Protein 2RKY (pdb70)

CATH classification: 2.10.70.10 (+1 more: 2.10.70.10)

Secondary structure (DSSP, 8-state):
--EEEETTTTEEEETT-EEEEEETTTEEEEEEEEETTTTEEEEE-TTEEEETTTTEEEETT-EEEEE-SSS-EEEEEEEETTTTEEEEE-/--EEPPEEEEEE-EEEE----/--EEEETTTTEEEETT-EEEEEETTTEEEEEEEEETTTTEEEEE-TTEEEETTTTEEEETT-EEEEE-SSS-EEEEEEEETTTTEEEEEEE-/-BPPEEEEEE-EEEE----

Foldseek 3Di:
DAWADDPVVRDIDDAQDWDWDDDPPAEIWIKGAHRPPHSDIDIGLLQWACDPVVNHIGGAQDWDWDADPPGDIWIKGQHRPSHSDIDIDD/DAWAADVPVRDIDDAQDWDKDDDPPAEIWIKGQHRPPPSDIDIGLLQWACDPQVNHIDGQQDWDWDADPPGWIWIKGRHRNSHSDIDIDTGD/DDDDDDDDDDDDDDDDDDDDD/DDDDDDDDDDDDDDDDDDD

Structure (mmCIF, N/CA/C/O backbone):
data_2RKY
#
_entry.id   2RKY
#
_cell.length_a   88.596
_cell.length_b   36.244
_cell.length_c   73.551
_cell.angle_alpha   90.000
_cell.angle_beta   90.000
_cell.angle_gamma   90.000
#
_symmetry.space_group_name_H-M   'P 21 21 2'
#
loop_
_entity.id
_entity.type
_entity.pdbx_description
1 polymer Fibronectin
2 polymer 'Fibronectin-binding protein'
3 non-polymer 'THIOCYANATE ION'
4 non-polymer 'POTASSIUM ION'
5 water water
#
loop_
_atom_site.group_PDB
_atom_site.id
_atom_site.type_symbol
_atom_site.label_atom_id
_atom_site.label_alt_id
_atom_site.label_comp_id
_atom_site.label_asym_id
_atom_site.label_entity_id
_atom_site.label_seq_id
_atom_site.pdbx_PDB_ins_code
_atom_site.Cartn_x
_atom_site.Cartn_y
_atom_site.Cartn_z
_atom_site.occupancy
_atom_site.B_iso_or_equiv
_atom_site.auth_seq_id
_atom_site.auth_comp_id
_atom_site.auth_asym_id
_atom_site.auth_atom_id
_atom_site.pdbx_PDB_model_num
ATOM 1 N N . ALA A 1 1 ? 24.305 22.008 58.309 1.00 28.86 152 ALA A N 1
ATOM 2 C CA . ALA A 1 1 ? 23.843 22.497 59.645 1.00 29.22 152 ALA A CA 1
ATOM 3 C C . ALA A 1 1 ? 22.360 22.855 59.595 1.00 24.96 152 ALA A C 1
ATOM 4 O O . ALA A 1 1 ? 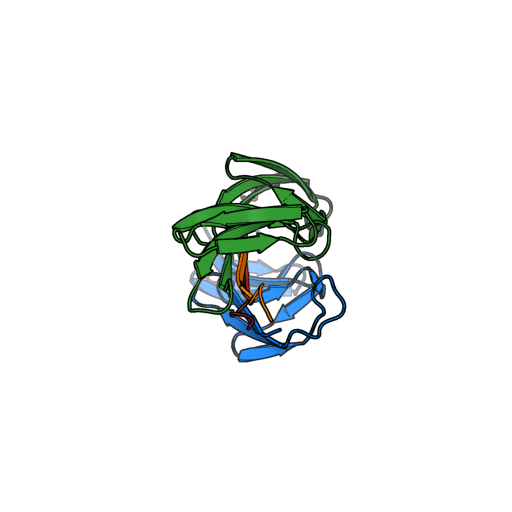21.524 22.105 60.120 1.00 25.58 152 ALA A O 1
ATOM 6 N N . GLU A 1 2 ? 22.016 23.963 58.940 1.00 21.84 153 GLU A N 1
ATOM 7 C CA . GLU A 1 2 ? 20.595 24.240 58.686 1.00 20.88 153 GLU A CA 1
ATOM 8 C C . GLU A 1 2 ? 20.033 23.162 57.754 1.00 22.11 153 GLU A C 1
ATOM 9 O O . GLU A 1 2 ? 20.781 22.516 57.027 1.00 19.25 153 GLU A O 1
ATOM 15 N N . LYS A 1 3 ? 18.716 22.984 57.790 1.00 21.89 154 LYS A N 1
ATOM 16 C CA . LYS A 1 3 ? 18.026 21.973 56.994 1.00 21.48 154 LYS A CA 1
ATOM 17 C C . LYS A 1 3 ? 16.975 22.610 56.090 1.00 19.49 154 LYS A C 1
ATOM 18 O O . LYS A 1 3 ? 16.482 23.717 56.353 1.00 19.76 154 LYS A O 1
ATOM 24 N N . CYS A 1 4 ? 16.659 21.877 55.032 1.00 18.49 155 CYS A N 1
ATOM 25 C CA . CYS A 1 4 ? 15.523 22.096 54.183 1.00 14.05 155 CYS A CA 1
ATOM 26 C C . CYS A 1 4 ? 14.630 20.892 54.359 1.00 15.53 155 CYS A C 1
ATOM 27 O O . CYS A 1 4 ? 15.112 19.784 54.635 1.00 15.61 155 CYS A O 1
ATOM 30 N N . PHE A 1 5 ? 13.340 21.097 54.148 1.00 14.63 156 PHE A N 1
ATOM 31 C CA . PHE A 1 5 ? 12.321 20.074 54.395 1.00 18.07 156 PHE A CA 1
ATOM 32 C C . PHE A 1 5 ? 11.504 19.778 53.161 1.00 21.21 156 PHE A C 1
ATOM 33 O O . PHE A 1 5 ? 11.164 20.659 52.373 1.00 19.44 156 PHE A O 1
ATOM 41 N N . ASP A 1 6 ? 11.184 18.502 53.000 1.00 22.54 157 ASP A N 1
ATOM 42 C CA . ASP A 1 6 ? 10.168 18.147 52.043 1.00 26.26 157 ASP A CA 1
ATOM 43 C C . ASP A 1 6 ? 9.000 17.577 52.836 1.00 29.35 157 ASP A C 1
ATOM 44 O O . ASP A 1 6 ? 9.024 16.423 53.257 1.00 29.16 157 ASP A O 1
ATOM 49 N N . HIS A 1 7 ? 8.006 18.420 53.081 1.00 31.66 158 HIS A N 1
ATOM 50 C CA . HIS A 1 7 ? 6.883 18.040 53.934 1.00 37.13 158 HIS A CA 1
ATOM 51 C C . HIS A 1 7 ? 6.004 16.959 53.269 1.00 38.99 158 HIS A C 1
ATOM 52 O O . HIS A 1 7 ? 5.367 16.170 53.967 1.00 44.88 158 HIS A O 1
ATOM 59 N N . ALA A 1 8 ? 6.016 16.893 51.937 1.00 39.43 159 ALA A N 1
ATOM 60 C CA . ALA A 1 8 ? 5.248 15.885 51.177 1.00 40.18 159 ALA A CA 1
ATOM 61 C C . ALA A 1 8 ? 5.882 14.493 51.217 1.00 40.06 159 ALA A C 1
ATOM 62 O O . ALA A 1 8 ? 5.200 13.479 51.034 1.00 43.32 159 ALA A O 1
ATOM 64 N N . ALA A 1 9 ? 7.190 14.446 51.440 1.00 35.93 160 ALA A N 1
ATOM 65 C CA . ALA A 1 9 ? 7.920 13.191 51.468 1.00 31.19 160 ALA A CA 1
ATOM 66 C C . ALA A 1 9 ? 8.309 12.810 52.894 1.00 30.57 160 ALA A C 1
ATOM 67 O O . ALA A 1 9 ? 8.760 11.692 53.127 1.00 34.49 160 ALA A O 1
ATOM 69 N N . GLY A 1 10 ? 8.116 13.727 53.839 1.00 26.41 161 GLY A N 1
ATOM 70 C CA . GLY A 1 10 ? 8.541 13.526 55.220 1.00 26.91 161 GLY A CA 1
ATOM 71 C C . GLY A 1 10 ? 10.049 13.395 55.319 1.00 29.20 161 GLY A C 1
ATOM 72 O O . GLY A 1 10 ? 10.563 12.631 56.132 1.00 30.65 161 GLY A O 1
ATOM 73 N N . THR A 1 11 ? 10.775 14.122 54.475 1.00 25.82 162 THR A N 1
ATOM 74 C CA . THR A 1 11 ? 12.250 14.050 54.513 1.00 23.62 162 THR A CA 1
ATOM 75 C C . THR A 1 11 ? 12.890 15.394 54.855 1.00 23.22 162 THR A C 1
ATOM 76 O O . THR A 1 11 ? 12.224 16.425 54.865 1.00 22.09 162 THR A O 1
ATOM 80 N N . SER A 1 12 ? 14.182 15.375 55.190 1.00 18.44 163 SER A N 1
ATOM 81 C CA . SER A 1 12 ? 14.893 16.629 55.393 1.00 18.69 163 SER A CA 1
ATOM 82 C C . SER A 1 12 ? 16.291 16.485 54.835 1.00 16.32 163 SER A C 1
ATOM 83 O O . SER A 1 12 ? 16.757 15.340 54.624 1.00 17.23 163 SER A O 1
ATOM 86 N N . TYR A 1 13 ? 16.939 17.631 54.557 1.00 16.31 164 TYR A N 1
ATOM 87 C CA . TYR A 1 13 ? 18.257 17.674 53.909 1.00 16.83 164 TYR A CA 1
ATOM 88 C C . TYR A 1 13 ? 19.069 18.763 54.537 1.00 13.27 164 TYR A C 1
ATOM 89 O O . TYR A 1 13 ? 18.505 19.793 54.947 1.00 19.70 164 TYR A O 1
ATOM 98 N N . VAL A 1 14 ? 20.383 18.610 54.586 1.00 14.07 165 VAL A N 1
ATOM 99 C CA . VAL A 1 14 ? 21.200 19.697 55.094 1.00 15.71 165 VAL A CA 1
ATOM 100 C C . VAL A 1 14 ? 21.646 20.585 53.951 1.00 12.27 165 VAL A C 1
ATOM 101 O O . VAL A 1 14 ? 21.634 20.191 52.779 1.00 14.56 165 VAL A O 1
ATOM 105 N N . VAL A 1 15 ? 22.072 21.785 54.316 1.00 15.63 166 VAL A N 1
ATOM 106 C CA . VAL A 1 15 ? 22.618 22.738 53.339 1.00 15.80 166 VAL A CA 1
ATOM 107 C C . VAL A 1 15 ? 23.668 22.073 52.436 1.00 15.22 166 VAL A C 1
ATOM 108 O O . VAL A 1 15 ? 24.575 21.389 52.934 1.00 17.09 166 VAL A O 1
ATOM 112 N N . GLY A 1 16 ? 23.531 22.266 51.130 1.00 13.01 167 GLY A N 1
ATOM 113 C CA . GLY A 1 16 ? 24.457 21.721 50.095 1.00 14.44 167 GLY A CA 1
ATOM 114 C C . GLY A 1 16 ? 24.098 20.352 49.564 1.00 14.51 167 GLY A C 1
ATOM 115 O O . GLY A 1 16 ? 24.605 19.938 48.530 1.00 15.80 167 GLY A O 1
ATOM 116 N N . GLU A 1 17 ? 23.219 19.639 50.271 1.00 13.73 168 GLU A N 1
ATOM 117 C CA . GLU A 1 17 ? 22.731 18.330 49.825 1.00 12.70 168 GLU A CA 1
ATOM 118 C C . GLU A 1 17 ? 21.790 18.468 48.621 1.00 13.46 168 GLU A C 1
ATOM 119 O O . GLU A 1 17 ? 21.045 19.452 48.537 1.00 14.23 168 GLU A O 1
ATOM 125 N N . THR A 1 18 ? 21.844 17.505 47.692 1.00 12.18 169 THR A N 1
ATOM 126 C CA . THR A 1 18 ? 20.999 17.539 46.491 1.00 12.93 169 THR A CA 1
ATOM 127 C C . THR A 1 18 ? 20.148 16.272 46.487 1.00 17.09 169 THR A C 1
ATOM 128 O O . THR A 1 18 ? 20.601 15.227 46.943 1.00 17.38 169 THR A O 1
ATOM 132 N N . TRP A 1 19 ? 18.916 16.366 45.994 1.00 11.80 170 TRP A N 1
ATOM 133 C CA . TRP A 1 19 ? 18.034 15.185 45.926 1.00 11.06 170 TRP A CA 1
ATOM 134 C C . TRP A 1 19 ? 17.088 15.339 44.760 1.00 13.68 170 TRP A C 1
ATOM 135 O O . TRP A 1 19 ? 16.929 16.418 44.254 1.00 15.33 170 TRP A O 1
ATOM 146 N N . GLU A 1 20 ? 16.447 14.254 44.324 1.00 13.31 171 GLU A N 1
ATOM 147 C CA . GLU A 1 20 ? 15.470 14.394 43.244 1.00 14.25 171 GLU A CA 1
ATOM 148 C C . GLU A 1 20 ? 14.077 14.453 43.815 1.00 14.17 171 GLU A C 1
ATOM 149 O O . GLU A 1 20 ? 13.789 13.843 44.873 1.00 12.21 171 GLU A O 1
ATOM 155 N N . LYS A 1 21 ? 13.191 15.197 43.159 1.00 13.09 172 LYS A N 1
ATOM 156 C CA . LYS A 1 21 ? 11.795 15.192 43.589 1.00 16.36 172 LYS A CA 1
ATOM 157 C C . LYS A 1 21 ? 10.852 15.451 42.416 1.00 17.04 172 LYS A C 1
ATOM 158 O O . LYS A 1 21 ? 11.265 16.029 41.394 1.00 15.31 172 LYS A O 1
ATOM 164 N N . PRO A 1 22 ? 9.592 15.001 42.545 1.00 14.48 173 PRO A N 1
ATOM 165 C CA . PRO A 1 22 ? 8.615 15.314 41.507 1.00 13.53 173 PRO A CA 1
ATOM 166 C C . PRO A 1 22 ? 8.204 16.770 41.543 1.00 14.86 173 PRO A C 1
ATOM 167 O O . PRO A 1 22 ? 8.237 17.411 42.597 1.00 13.92 173 PRO A O 1
ATOM 171 N N . TYR A 1 23 ? 7.754 17.237 40.378 1.00 14.28 174 TYR A N 1
ATOM 172 C CA . TYR A 1 23 ? 7.363 18.607 40.165 1.00 12.01 174 TYR A CA 1
ATOM 173 C C . TYR A 1 23 ? 6.179 18.617 39.217 1.00 12.78 174 TYR A C 1
ATOM 174 O O . TYR A 1 23 ? 6.239 18.020 38.164 1.00 12.86 174 TYR A O 1
ATOM 183 N N . GLN A 1 24 ? 5.096 19.271 39.638 1.00 14.12 175 GLN A N 1
ATOM 184 C CA . GLN A 1 24 ? 3.861 19.413 38.831 1.00 15.21 175 GLN A CA 1
ATOM 185 C C . GLN A 1 24 ? 3.345 18.042 38.400 1.00 16.05 175 GLN A C 1
ATOM 186 O O . GLN A 1 24 ? 2.798 17.866 37.295 1.00 15.65 175 GLN A O 1
ATOM 192 N N . GLY A 1 25 ? 3.487 17.092 39.322 1.00 15.73 176 GLY A N 1
ATOM 193 C CA . GLY A 1 25 ? 2.857 15.805 39.108 1.00 15.97 176 GLY A CA 1
ATOM 194 C C . GLY A 1 25 ? 3.810 14.847 38.459 1.00 16.96 176 GLY A C 1
ATOM 195 O O . GLY A 1 25 ? 4.195 13.864 39.057 1.00 19.06 176 GLY A O 1
ATOM 196 N N . TRP A 1 26 ? 4.189 15.127 37.220 1.00 14.33 177 TRP A N 1
ATOM 197 C CA . TRP A 1 26 ? 4.918 14.104 36.466 1.00 13.82 177 TRP A CA 1
ATOM 198 C C . TRP A 1 26 ? 6.384 14.468 36.168 1.00 13.67 177 TRP A C 1
ATOM 199 O O . TRP A 1 26 ? 7.169 13.596 35.783 1.00 12.61 177 TRP A O 1
ATOM 210 N N . MET A 1 27 ? 6.752 15.743 36.321 1.00 11.69 178 MET A N 1
ATOM 211 C CA . MET A 1 27 ? 8.148 16.133 36.064 1.00 11.76 178 MET A CA 1
ATOM 212 C C . MET A 1 27 ? 9.067 15.701 37.193 1.00 13.22 178 MET A C 1
ATOM 213 O O . MET A 1 27 ? 8.602 15.387 38.288 1.00 13.63 178 MET A O 1
ATOM 218 N N . MET A 1 28 ? 10.368 15.622 36.916 1.00 11.92 179 MET A N 1
ATOM 219 C CA . MET A 1 28 ? 11.366 15.443 37.955 1.00 12.11 179 MET A CA 1
ATOM 220 C C . MET A 1 28 ? 12.366 16.577 37.908 1.00 10.51 179 MET A C 1
ATOM 221 O O . MET A 1 28 ? 12.792 16.999 36.810 1.00 15.37 179 MET A O 1
ATOM 226 N N . VAL A 1 29 ? 12.785 17.026 39.087 1.00 12.45 180 VAL A N 1
ATOM 227 C CA . VAL A 1 29 ? 13.849 18.043 39.185 1.00 11.71 180 VAL A CA 1
ATOM 228 C C . VAL A 1 29 ? 14.882 17.597 40.205 1.00 12.28 180 VAL A C 1
ATOM 229 O O . VAL A 1 29 ? 14.612 16.696 41.005 1.00 12.54 180 VAL A O 1
ATOM 233 N N . ASP A 1 30 ? 16.057 18.231 40.167 1.00 12.90 181 ASP A N 1
ATOM 234 C CA . ASP A 1 30 ? 17.109 18.024 41.153 1.00 11.06 181 ASP A CA 1
ATOM 235 C C . ASP A 1 30 ? 17.174 19.277 42.012 1.00 12.92 181 ASP A C 1
ATOM 236 O O . ASP A 1 30 ? 17.335 20.381 41.470 1.00 14.21 181 ASP A O 1
ATOM 241 N N . CYS A 1 31 ? 17.003 19.104 43.323 1.00 12.57 182 CYS A N 1
ATOM 242 C CA . CYS A 1 31 ? 16.954 20.230 44.258 1.00 13.52 182 CYS A CA 1
ATOM 243 C C . CYS A 1 31 ? 18.193 20.234 45.113 1.00 14.70 182 CYS A C 1
ATOM 244 O O . CYS A 1 31 ? 18.759 19.169 45.416 1.00 16.48 182 CYS A O 1
ATOM 247 N N . THR A 1 32 ? 18.638 21.437 45.473 1.00 9.46 183 THR A N 1
ATOM 248 C CA . THR A 1 32 ? 19.748 21.613 46.381 1.00 11.16 183 THR A CA 1
ATOM 249 C C . THR A 1 32 ? 19.295 22.477 47.531 1.00 12.96 183 THR A C 1
ATOM 250 O O . THR A 1 32 ? 18.596 23.499 47.327 1.00 12.09 183 THR A O 1
ATOM 254 N N . CYS A 1 33 ? 19.695 22.110 48.744 1.00 10.78 184 CYS A N 1
ATOM 255 C CA . CYS A 1 33 ? 19.277 22.869 49.908 1.00 10.71 184 CYS A CA 1
ATOM 256 C C . CYS A 1 33 ? 20.179 24.102 50.128 1.00 11.91 184 CYS A C 1
ATOM 257 O O . CYS A 1 33 ? 21.388 23.964 50.370 1.00 14.19 184 CYS A O 1
ATOM 260 N N . LEU A 1 34 ? 19.614 25.303 50.043 1.00 11.30 185 LEU A N 1
ATOM 261 C CA . LEU A 1 34 ? 20.396 26.515 50.312 1.00 13.96 185 LEU A CA 1
ATOM 262 C C . LEU A 1 34 ? 20.334 26.928 51.773 1.00 13.69 185 LEU A C 1
ATOM 263 O O . LEU A 1 34 ? 21.347 27.377 52.370 1.00 15.91 185 LEU A O 1
ATOM 268 N N . GLY A 1 35 ? 19.146 26.835 52.352 1.00 13.79 186 GLY A N 1
ATOM 269 C CA . GLY A 1 35 ? 18.996 27.142 53.785 1.00 16.69 186 GLY A CA 1
ATOM 270 C C . GLY A 1 35 ? 18.531 28.567 53.926 1.00 17.14 186 GLY A C 1
ATOM 271 O O . GLY A 1 35 ? 17.354 28.841 53.755 1.00 13.56 186 GLY A O 1
ATOM 272 N N . GLU A 1 36 ? 19.464 29.479 54.214 1.00 15.17 187 GLU A N 1
ATOM 273 C CA . GLU A 1 36 ? 19.187 30.941 54.240 1.00 17.80 187 GLU A CA 1
ATOM 274 C C . GLU A 1 36 ? 18.106 31.295 55.259 1.00 17.66 187 GLU A C 1
ATOM 275 O O . GLU A 1 36 ? 17.456 32.335 55.167 1.00 19.17 187 GLU A O 1
ATOM 281 N N . GLY A 1 37 ? 17.941 30.439 56.251 1.00 18.13 188 GLY A N 1
ATOM 282 C CA . GLY A 1 37 ? 17.002 30.746 57.337 1.00 20.32 188 GLY A CA 1
ATOM 283 C C . GLY A 1 37 ? 15.557 30.397 57.028 1.00 22.11 188 GLY A C 1
ATOM 284 O O . GLY A 1 37 ? 14.672 30.582 57.879 1.00 23.66 188 GLY A O 1
ATOM 285 N N . SER A 1 38 ? 15.284 29.924 55.812 1.00 19.45 189 SER A N 1
ATOM 286 C CA . SER A 1 38 ? 13.911 29.563 55.426 1.00 20.38 189 SER A CA 1
ATOM 287 C C . SER A 1 38 ? 13.830 28.179 54.799 1.00 16.90 189 SER A C 1
ATOM 288 O O . SER A 1 38 ? 12.871 27.878 54.090 1.00 16.21 189 SER A O 1
ATOM 291 N N . GLY A 1 39 ? 14.829 27.326 55.038 1.00 15.63 190 GLY A N 1
ATOM 292 C CA . GLY A 1 39 ? 14.793 26.039 54.363 1.00 14.11 190 GLY A CA 1
ATOM 293 C C . GLY A 1 39 ? 14.745 26.191 52.847 1.00 13.67 190 GLY A C 1
ATOM 294 O O . GLY A 1 39 ? 14.151 25.377 52.135 1.00 14.96 190 GLY A O 1
ATOM 295 N N . ARG A 1 40 ? 15.380 27.233 52.327 1.00 13.53 191 ARG A N 1
ATOM 296 C CA . ARG A 1 40 ? 15.221 27.573 50.933 1.00 10.23 191 ARG A CA 1
ATOM 297 C C . ARG A 1 40 ? 15.920 26.578 50.040 1.00 13.79 191 ARG A C 1
ATOM 298 O O . ARG A 1 40 ? 17.076 26.214 50.308 1.00 12.72 191 ARG A O 1
ATOM 306 N N . ILE A 1 41 ? 15.232 26.136 48.994 1.00 13.60 192 ILE A N 1
ATOM 307 C CA . ILE A 1 41 ? 15.824 25.202 48.022 1.00 11.93 192 ILE A CA 1
ATOM 308 C C . ILE A 1 41 ? 15.920 25.804 46.623 1.00 12.18 192 ILE A C 1
ATOM 309 O O . ILE A 1 41 ? 15.160 26.701 46.278 1.00 11.70 192 ILE A O 1
ATOM 314 N N . THR A 1 42 ? 16.885 25.339 45.828 1.00 10.64 193 THR A N 1
ATOM 315 C CA . THR A 1 42 ? 16.891 25.644 44.404 1.00 9.81 193 THR A CA 1
ATOM 316 C C . THR A 1 42 ? 16.756 24.334 43.638 1.00 11.79 193 THR A C 1
ATOM 317 O O . THR A 1 42 ? 17.462 23.364 43.920 1.00 9.84 193 THR A O 1
ATOM 321 N N . CYS A 1 43 ? 15.831 24.314 42.682 1.00 10.63 194 CYS A N 1
ATOM 322 C CA . CYS A 1 43 ? 15.561 23.101 41.906 1.00 9.51 194 CYS A CA 1
ATOM 323 C C . CYS A 1 43 ? 15.710 23.329 40.411 1.00 13.64 194 CYS A C 1
ATOM 324 O O . CYS A 1 43 ? 15.354 24.406 39.907 1.00 12.55 194 CYS A O 1
ATOM 327 N N . THR A 1 44 ? 16.226 22.332 39.682 1.00 10.11 195 THR A N 1
ATOM 328 C CA . THR A 1 44 ? 16.520 22.501 38.242 1.00 12.71 195 THR A CA 1
ATOM 329 C C . THR A 1 44 ? 16.164 21.263 37.444 1.00 13.41 195 THR A C 1
ATOM 330 O O . THR A 1 44 ? 16.311 20.132 37.943 1.00 11.64 195 THR A O 1
ATOM 334 N N . SER A 1 45 ? 15.763 21.466 36.196 1.00 12.00 196 SER A N 1
ATOM 335 C CA . SER A 1 45 ? 15.562 20.359 35.276 1.00 13.69 196 SER A CA 1
ATOM 336 C C . SER A 1 45 ? 16.754 20.150 34.355 1.00 9.98 196 SER A C 1
ATOM 337 O O . SER A 1 45 ? 16.665 19.361 33.400 1.00 15.41 196 SER A O 1
ATOM 340 N N . ARG A 1 46 ? 17.888 20.803 34.635 1.00 14.80 197 ARG A N 1
ATOM 341 C CA . ARG A 1 46 ? 18.967 20.861 33.632 1.00 14.03 197 ARG A CA 1
ATOM 342 C C . ARG A 1 46 ? 19.602 19.493 33.347 1.00 15.37 197 ARG A C 1
ATOM 343 O O . ARG A 1 46 ? 20.226 19.323 32.303 1.00 13.14 197 ARG A O 1
ATOM 351 N N . ASN A 1 47 ? 19.471 18.550 34.282 1.00 12.95 198 ASN A N 1
ATOM 352 C CA . ASN A 1 47 ? 20.046 17.208 34.084 1.00 14.40 198 ASN A CA 1
ATOM 353 C C . ASN A 1 47 ? 18.991 16.158 33.751 1.00 16.44 198 ASN A C 1
ATOM 354 O O . ASN A 1 47 ? 19.253 14.961 33.797 1.00 17.85 198 ASN A O 1
ATOM 359 N N . ARG A 1 48 ? 17.778 16.620 33.434 1.00 12.90 199 ARG A N 1
ATOM 360 C CA . ARG A 1 48 ? 16.665 15.723 33.154 1.00 12.34 199 ARG A CA 1
ATOM 361 C C . ARG A 1 48 ? 15.918 16.075 31.868 1.00 14.00 199 ARG A C 1
ATOM 362 O O . ARG A 1 48 ? 16.054 17.179 31.321 1.00 14.21 199 ARG A O 1
ATOM 370 N N . CYS A 1 49 ? 15.135 15.121 31.373 1.00 10.59 200 CYS A N 1
ATOM 371 C CA . CYS A 1 49 ? 14.338 15.345 30.153 1.00 8.91 200 CYS A CA 1
ATOM 372 C C . CYS A 1 49 ? 12.860 15.226 30.490 1.00 13.32 200 CYS A C 1
ATOM 373 O O . CYS A 1 49 ? 12.314 14.136 30.561 1.00 13.10 200 CYS A O 1
ATOM 376 N N . ASN A 1 50 ? 12.234 16.373 30.705 1.00 9.26 201 ASN A N 1
ATOM 377 C CA . ASN A 1 50 ? 10.811 16.413 31.014 1.00 11.90 201 ASN A CA 1
ATOM 378 C C . ASN A 1 50 ? 10.060 16.683 29.732 1.00 12.59 201 ASN A C 1
ATOM 379 O O . ASN A 1 50 ? 9.888 17.854 29.341 1.00 11.13 201 ASN A O 1
ATOM 384 N N . ASP A 1 51 ? 9.659 15.613 29.034 1.00 10.44 202 ASP A N 1
ATOM 385 C CA . ASP A 1 51 ? 9.049 15.763 27.708 1.00 11.10 202 ASP A CA 1
ATOM 386 C C . ASP A 1 51 ? 7.552 16.007 27.837 1.00 11.80 202 ASP A C 1
ATOM 387 O O . ASP A 1 51 ? 6.804 15.097 28.155 1.00 12.45 202 ASP A O 1
ATOM 392 N N . GLN A 1 52 ? 7.136 17.256 27.610 1.00 13.26 203 GLN A N 1
ATOM 393 C CA . GLN A 1 52 ? 5.677 17.589 27.630 1.00 18.29 203 GLN A CA 1
ATOM 394 C C . GLN A 1 52 ? 4.824 16.674 26.719 1.00 18.17 203 GLN A C 1
ATOM 395 O O . GLN A 1 52 ? 3.676 16.305 27.078 1.00 17.40 203 GLN A O 1
ATOM 401 N N . ASP A 1 53 ? 5.344 16.273 25.556 1.00 16.36 204 ASP A N 1
ATOM 402 C CA . ASP A 1 53 ? 4.563 15.398 24.652 1.00 20.23 204 ASP A CA 1
ATOM 403 C C . ASP A 1 53 ? 4.066 14.135 25.324 1.00 22.52 204 ASP A C 1
ATOM 404 O O . ASP A 1 53 ? 2.941 13.696 25.098 1.00 23.86 204 ASP A O 1
ATOM 409 N N . THR A 1 54 ? 4.921 13.524 26.126 1.00 16.09 205 THR A N 1
ATOM 410 C CA . THR A 1 54 ? 4.573 12.250 26.725 1.00 15.29 205 THR A CA 1
ATOM 411 C C . THR A 1 54 ? 4.231 12.342 28.212 1.00 13.07 205 THR A C 1
ATOM 412 O O . THR A 1 54 ? 3.879 11.326 28.839 1.00 14.44 205 THR A O 1
ATOM 416 N N . ARG A 1 55 ? 4.345 13.549 28.758 1.00 13.87 206 ARG A N 1
ATOM 417 C CA . ARG A 1 55 ? 4.146 13.831 30.191 1.00 13.20 206 ARG A CA 1
ATOM 418 C C . ARG A 1 55 ? 4.911 12.821 31.051 1.00 11.22 206 ARG A C 1
ATOM 419 O O . ARG A 1 55 ? 4.395 12.244 32.024 1.00 11.61 206 ARG A O 1
ATOM 427 N N . THR A 1 56 ? 6.174 12.599 30.661 1.00 11.71 207 THR A N 1
ATOM 428 C CA . THR A 1 56 ? 7.068 11.660 31.327 1.00 11.88 207 THR A CA 1
ATOM 429 C C . THR A 1 56 ? 8.435 12.316 31.532 1.00 12.13 207 THR A C 1
ATOM 430 O O . THR A 1 56 ? 8.890 13.071 30.670 1.00 13.56 207 THR A O 1
ATOM 434 N N . SER A 1 57 ? 9.071 12.023 32.675 1.00 14.08 208 SER A N 1
ATOM 435 C CA . SER A 1 57 ? 10.411 12.498 32.949 1.00 13.26 208 SER A CA 1
ATOM 436 C C . SER A 1 57 ? 11.389 11.388 32.668 1.00 14.32 208 SER A C 1
ATOM 437 O O . SER A 1 57 ? 11.142 10.260 33.105 1.00 14.50 208 SER A O 1
ATOM 440 N N . TYR A 1 58 ? 12.479 11.703 31.956 1.00 11.64 209 TYR A N 1
ATOM 441 C CA . TYR A 1 58 ? 13.533 10.738 31.608 1.00 11.51 209 TYR A CA 1
ATOM 442 C C . TYR A 1 58 ? 14.852 11.183 32.185 1.00 11.57 209 TYR A C 1
ATOM 443 O O . TYR A 1 58 ? 15.073 12.398 32.389 1.00 13.01 209 TYR A O 1
ATOM 452 N N . ARG A 1 59 ? 15.713 10.193 32.473 1.00 11.22 210 ARG A N 1
ATOM 453 C CA . ARG A 1 59 ? 17.061 10.401 32.941 1.00 11.46 210 ARG A CA 1
ATOM 454 C C . ARG A 1 59 ? 18.004 10.330 31.774 1.00 11.95 210 ARG A C 1
ATOM 455 O O . ARG A 1 59 ? 17.638 9.725 30.757 1.00 12.73 210 ARG A O 1
ATOM 463 N N . ILE A 1 60 ? 19.222 10.850 31.929 1.00 14.01 211 ILE A N 1
ATOM 464 C CA . ILE A 1 60 ? 20.229 10.744 30.852 1.00 12.46 211 ILE A CA 1
ATOM 465 C C . ILE A 1 60 ? 20.418 9.267 30.465 1.00 11.84 211 ILE A C 1
ATOM 466 O O . ILE A 1 60 ? 20.593 8.372 31.319 1.00 13.57 211 ILE A O 1
ATOM 471 N N . GLY A 1 61 ? 20.341 9.015 29.173 1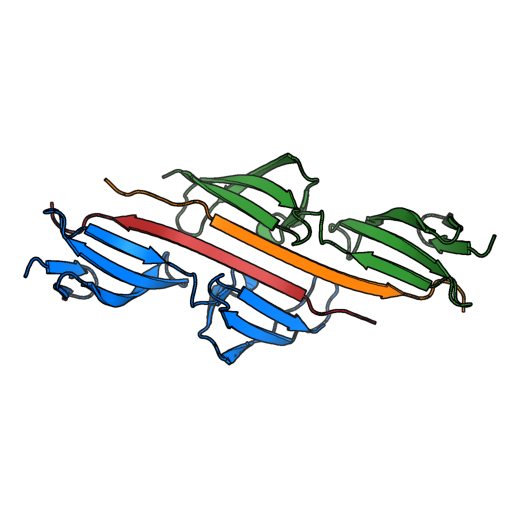.00 12.49 212 GLY A N 1
ATOM 472 C CA . GLY A 1 61 ? 20.490 7.650 28.659 1.00 14.34 212 GLY A CA 1
ATOM 473 C C . GLY A 1 61 ? 19.172 6.887 28.428 1.00 13.37 212 GLY A C 1
ATOM 474 O O . GLY A 1 61 ? 19.149 5.872 27.717 1.00 13.76 212 GLY A O 1
ATOM 475 N N . ASP A 1 62 ? 18.082 7.341 29.057 1.00 11.38 213 ASP A N 1
ATOM 476 C CA . ASP A 1 62 ? 16.742 6.796 28.794 1.00 13.33 213 ASP A CA 1
ATOM 477 C C . ASP A 1 62 ? 16.274 7.102 27.392 1.00 13.06 213 ASP A C 1
ATOM 478 O O . ASP A 1 62 ? 16.531 8.170 26.870 1.00 14.27 213 ASP A O 1
ATOM 483 N N . THR A 1 63 ? 15.583 6.135 26.787 1.00 12.80 214 THR A N 1
ATOM 484 C CA . THR A 1 63 ? 14.969 6.293 25.469 1.00 12.76 214 THR A CA 1
ATOM 485 C C . THR A 1 63 ? 13.449 6.192 25.516 1.00 16.54 214 THR A C 1
ATOM 486 O O . THR A 1 63 ? 12.875 5.545 26.406 1.00 16.67 214 THR A O 1
ATOM 490 N N . TRP A 1 64 ? 12.798 6.846 24.558 1.00 13.42 215 TRP A N 1
ATOM 491 C CA . TRP A 1 64 ? 11.351 6.735 24.365 1.00 14.51 215 TRP A CA 1
ATOM 492 C C . TRP A 1 64 ? 10.996 7.038 22.928 1.00 15.40 215 TRP A C 1
ATOM 493 O O . TRP A 1 64 ? 11.821 7.515 22.146 1.00 16.48 215 TRP A O 1
ATOM 504 N N . SER A 1 65 ? 9.763 6.742 22.560 1.00 13.77 216 SER A N 1
ATOM 505 C CA A SER A 1 65 ? 9.286 7.045 21.226 0.50 13.74 216 SER A CA 1
ATOM 506 C CA B SER A 1 65 ? 9.321 7.083 21.220 0.50 12.24 216 SER A CA 1
ATOM 507 C C . SER A 1 65 ? 8.117 8.002 21.296 1.00 14.65 216 SER A C 1
ATOM 508 O O . SER A 1 65 ? 7.396 8.049 22.309 1.00 15.73 216 SER A O 1
ATOM 513 N N . LYS A 1 66 ? 7.918 8.747 20.221 1.00 13.71 217 LYS A N 1
ATOM 514 C CA . LYS A 1 66 ? 6.712 9.540 20.044 1.00 16.34 217 LYS A CA 1
ATOM 515 C C . LYS A 1 66 ? 6.555 9.821 18.560 1.00 17.88 217 LYS A C 1
ATOM 516 O O . LYS A 1 66 ? 7.399 9.407 17.771 1.00 20.42 217 LYS A O 1
ATOM 522 N N . LYS A 1 67 ? 5.477 10.506 18.168 1.00 15.00 218 LYS A N 1
ATOM 523 C CA . LYS A 1 67 ? 5.242 10.810 16.770 1.00 11.39 218 LYS A CA 1
ATOM 524 C C . LYS A 1 67 ? 5.626 12.237 16.480 1.00 16.82 218 LYS A C 1
ATOM 525 O O . LYS A 1 67 ? 5.666 13.088 17.396 1.00 18.51 218 LYS A O 1
ATOM 531 N N . ASP A 1 68 ? 5.873 12.508 15.208 1.00 14.93 219 ASP A N 1
ATOM 532 C CA . ASP A 1 68 ? 6.056 13.898 14.778 1.00 17.29 219 ASP A CA 1
ATOM 533 C C . ASP A 1 68 ? 4.660 14.414 14.436 1.00 17.36 219 ASP A C 1
ATOM 534 O O . ASP A 1 68 ? 3.686 13.983 15.104 1.00 17.58 219 ASP A O 1
ATOM 539 N N . ASN A 1 69 ? 4.536 15.316 13.451 1.00 14.89 220 ASN A N 1
ATOM 540 C CA . ASN A 1 69 ? 3.209 15.892 13.179 1.00 15.69 220 ASN A CA 1
ATOM 541 C C . ASN A 1 69 ? 2.643 15.359 11.881 1.00 14.29 220 ASN A C 1
ATOM 542 O O . ASN A 1 69 ? 1.658 15.895 11.364 1.00 14.94 220 ASN A O 1
ATOM 547 N N . ARG A 1 70 ? 3.235 14.267 11.410 1.00 15.15 221 ARG A N 1
ATOM 548 C CA . ARG A 1 70 ? 2.754 13.632 10.183 1.00 15.77 221 ARG A CA 1
ATOM 549 C C . ARG A 1 70 ? 2.757 12.101 10.241 1.00 17.59 221 ARG A C 1
ATOM 550 O O . ARG A 1 70 ? 2.880 11.445 9.194 1.00 19.67 221 ARG A O 1
ATOM 558 N N . GLY A 1 71 ? 2.626 11.538 11.434 1.00 15.45 222 GLY A N 1
ATOM 559 C CA . GLY A 1 71 ? 2.556 10.081 11.597 1.00 19.15 222 GLY A CA 1
ATOM 560 C C . GLY A 1 71 ? 3.857 9.291 11.632 1.00 21.61 222 GLY A C 1
ATOM 561 O O . GLY A 1 71 ? 3.820 8.055 11.658 1.00 23.50 222 GLY A O 1
ATOM 562 N N . ASN A 1 72 ? 5.009 9.968 11.625 1.00 18.06 223 ASN A N 1
ATOM 563 C CA . ASN A 1 72 ? 6.301 9.277 11.705 1.00 18.21 223 ASN A CA 1
ATOM 564 C C . ASN A 1 72 ? 6.766 9.020 13.133 1.00 16.76 223 ASN A C 1
ATOM 565 O O . ASN A 1 72 ? 6.658 9.888 13.991 1.00 17.27 223 ASN A O 1
ATOM 570 N N . LEU A 1 73 ? 7.288 7.822 13.376 1.00 15.11 224 LEU A N 1
ATOM 571 C CA . LEU A 1 73 ? 7.824 7.451 14.654 1.00 17.59 224 LEU A CA 1
ATOM 572 C C . LEU A 1 73 ? 9.179 8.159 14.857 1.00 20.18 224 LEU A C 1
ATOM 573 O O . LEU A 1 73 ? 10.023 8.148 13.941 1.00 18.39 224 LEU A O 1
ATOM 578 N N . LEU A 1 74 ? 9.349 8.784 16.025 1.00 17.61 225 LEU A N 1
ATOM 579 C CA . LEU A 1 74 ? 10.607 9.397 16.454 1.00 17.62 225 LEU A CA 1
ATOM 580 C C . LEU A 1 74 ? 11.221 8.569 17.553 1.00 20.46 225 LEU A C 1
ATOM 581 O O . LEU A 1 74 ? 10.521 8.170 18.469 1.00 20.62 225 LEU A O 1
ATOM 586 N N . GLN A 1 75 ? 12.522 8.325 17.476 1.00 21.08 226 GLN A N 1
ATOM 587 C CA . GLN A 1 75 ? 13.218 7.664 18.561 1.00 17.20 226 GLN A CA 1
ATOM 588 C C . GLN A 1 75 ? 14.004 8.720 19.327 1.00 15.46 226 GLN A C 1
ATOM 589 O O . GLN A 1 75 ? 14.874 9.390 18.736 1.00 13.58 226 GLN A O 1
ATOM 595 N N . CYS A 1 76 ? 13.679 8.901 20.613 1.00 14.24 227 CYS A N 1
ATOM 596 C CA . CYS A 1 76 ? 14.301 9.971 21.435 1.00 12.49 227 CYS A CA 1
ATOM 597 C C . CYS A 1 76 ? 15.222 9.392 22.488 1.00 14.53 227 CYS A C 1
ATOM 598 O O . CYS A 1 76 ? 14.979 8.288 22.986 1.00 13.36 227 CYS A O 1
ATOM 601 N N . ILE A 1 77 ? 16.286 10.135 22.813 1.00 13.39 228 ILE A N 1
ATOM 602 C CA . ILE A 1 77 ? 17.135 9.753 23.928 1.00 10.79 228 ILE A CA 1
ATOM 603 C C . ILE A 1 77 ? 17.546 10.990 24.719 1.00 11.51 228 ILE A C 1
ATOM 604 O O . ILE A 1 77 ? 17.814 12.070 24.153 1.00 11.36 228 ILE A O 1
ATOM 609 N N . CYS A 1 78 ? 17.526 10.842 26.030 1.00 9.79 229 CYS A N 1
ATOM 610 C CA . CYS A 1 78 ? 17.845 11.934 26.928 1.00 12.08 229 CYS A CA 1
ATOM 611 C C . CYS A 1 78 ? 19.359 12.119 27.021 1.00 12.79 229 CYS A C 1
ATOM 612 O O . CYS A 1 78 ? 20.057 11.201 27.420 1.00 15.75 229 CYS A O 1
ATOM 615 N N . THR A 1 79 ? 19.852 13.320 26.681 1.00 11.06 230 THR A N 1
ATOM 616 C CA . THR A 1 79 ? 21.291 13.553 26.690 1.00 13.10 230 THR A CA 1
ATOM 617 C C . THR A 1 79 ? 21.726 14.528 27.794 1.00 12.65 230 THR A C 1
ATOM 618 O O . THR A 1 79 ? 22.870 14.429 28.272 1.00 15.49 230 THR A O 1
ATOM 622 N N . GLY A 1 80 ? 20.832 15.452 28.191 1.00 11.26 231 GLY A N 1
ATOM 623 C CA . GLY A 1 80 ? 21.079 16.314 29.363 1.00 12.86 231 GLY A CA 1
ATOM 624 C C . GLY A 1 80 ? 21.850 17.550 28.919 1.00 13.90 231 GLY A C 1
ATOM 625 O O . GLY A 1 80 ? 21.249 18.610 28.636 1.00 10.92 231 GLY A O 1
ATOM 626 N N . ASN A 1 81 ? 23.168 17.374 28.791 1.00 12.62 232 ASN A N 1
ATOM 627 C CA . ASN A 1 81 ? 24.122 18.392 28.310 1.00 16.30 232 ASN A CA 1
ATOM 628 C C . ASN A 1 81 ? 24.042 19.701 29.095 1.00 16.62 232 ASN A C 1
ATOM 629 O O . ASN A 1 81 ? 24.380 20.774 28.578 1.00 14.68 232 ASN A O 1
ATOM 634 N N . GLY A 1 82 ? 23.632 19.575 30.351 1.00 17.21 233 GLY A N 1
ATOM 635 C CA . GLY A 1 82 ? 23.423 20.724 31.233 1.00 17.04 233 GLY A CA 1
ATOM 636 C C . GLY A 1 82 ? 22.353 21.679 30.759 1.00 14.80 233 GLY A C 1
ATOM 637 O O . GLY A 1 82 ? 22.291 22.813 31.246 1.00 15.48 233 GLY A O 1
ATOM 638 N N A ARG A 1 83 ? 21.489 21.236 29.854 0.50 13.12 234 ARG A N 1
ATOM 639 N N B ARG A 1 83 ? 21.535 21.214 29.801 0.50 14.92 234 ARG A N 1
ATOM 640 C CA A ARG A 1 83 ? 20.489 22.112 29.245 0.50 14.72 234 ARG A CA 1
ATOM 641 C CA B ARG A 1 83 ? 20.531 22.002 29.048 0.50 16.12 234 ARG A CA 1
ATOM 642 C C A ARG A 1 83 ? 19.124 21.438 29.125 0.50 12.16 234 ARG A C 1
ATOM 643 C C B ARG A 1 83 ? 19.082 21.514 29.212 0.50 14.24 234 ARG A C 1
ATOM 644 O O A ARG A 1 83 ? 18.321 21.827 28.279 0.50 11.27 234 ARG A O 1
ATOM 645 O O B ARG A 1 83 ? 18.165 22.121 28.658 0.50 15.73 234 ARG A O 1
ATOM 660 N N . GLY A 1 84 ? 18.882 20.420 29.947 1.00 13.42 235 GLY A N 1
ATOM 661 C CA . GLY A 1 84 ? 17.607 19.658 29.918 1.00 13.10 235 GLY A CA 1
ATOM 662 C C . GLY A 1 84 ? 17.274 19.200 28.509 1.00 13.27 235 GLY A C 1
ATOM 663 O O . GLY A 1 84 ? 16.127 19.313 28.042 1.00 12.57 235 GLY A O 1
ATOM 664 N N . GLU A 1 85 ? 18.286 18.680 27.824 1.00 13.79 236 GLU A N 1
ATOM 665 C CA . GLU A 1 85 ? 18.216 18.433 26.399 1.00 12.82 236 GLU A CA 1
ATOM 666 C C . GLU A 1 85 ? 18.011 16.955 26.030 1.00 14.32 236 GLU A C 1
ATOM 667 O O . GLU A 1 85 ? 18.513 16.042 26.696 1.00 12.24 236 GLU A O 1
ATOM 673 N N . TRP A 1 86 ? 17.313 16.750 24.922 1.00 12.38 237 TRP A N 1
ATOM 674 C CA . TRP A 1 86 ? 17.232 15.425 24.316 1.00 11.65 237 TRP A CA 1
ATOM 675 C C . TRP A 1 86 ? 17.229 15.523 22.815 1.00 11.55 237 TRP A C 1
ATOM 676 O O . TRP A 1 86 ? 17.044 16.588 22.236 1.00 13.49 237 TRP A O 1
ATOM 687 N N . LYS A 1 87 ? 17.441 14.374 22.175 1.00 11.47 238 LYS A N 1
ATOM 688 C CA . LYS A 1 87 ? 17.598 14.293 20.737 1.00 14.18 238 LYS A CA 1
ATOM 689 C C . LYS A 1 87 ? 16.722 13.189 20.171 1.00 13.20 238 LYS A C 1
ATOM 690 O O . LYS A 1 87 ? 16.688 12.110 20.753 1.00 15.10 238 LYS A O 1
ATOM 696 N N . CYS A 1 88 ? 16.011 13.475 19.076 1.00 12.43 239 CYS A N 1
ATOM 697 C CA . CYS A 1 88 ? 15.121 12.489 18.427 1.00 16.07 239 CYS A CA 1
ATOM 698 C C . CYS A 1 88 ? 15.511 12.314 16.979 1.00 19.17 239 CYS A C 1
ATOM 699 O O . CYS A 1 88 ? 15.976 13.252 16.326 1.00 18.19 239 CYS A O 1
ATOM 702 N N . GLU A 1 89 ? 15.333 11.100 16.465 1.00 15.53 240 GLU A N 1
ATOM 703 C CA . GLU A 1 89 ? 15.589 10.839 15.057 1.00 17.47 240 GLU A CA 1
ATOM 704 C C . GLU A 1 89 ? 14.339 10.231 14.447 1.00 20.52 240 GLU A C 1
ATOM 705 O O . GLU A 1 89 ? 13.696 9.374 15.059 1.00 19.90 240 GLU A O 1
ATOM 711 N N . ARG A 1 90 ? 14.001 10.737 13.268 1.00 24.38 241 ARG A N 1
ATOM 712 C CA . ARG A 1 90 ? 12.649 10.645 12.685 1.00 34.58 241 ARG A CA 1
ATOM 713 C C . ARG A 1 90 ? 12.517 9.538 11.662 1.00 36.19 241 ARG A C 1
ATOM 714 O O . ARG A 1 90 ? 13.358 9.427 10.776 1.00 37.31 241 ARG A O 1
ATOM 722 N N . ALA B 1 1 ? 22.057 29.358 -13.504 1.00 39.04 152 ALA C N 1
ATOM 723 C CA . ALA B 1 1 ? 20.826 29.651 -12.734 1.00 39.60 152 ALA C CA 1
ATOM 724 C C . ALA B 1 1 ? 20.024 28.363 -12.512 1.00 37.99 152 ALA C C 1
ATOM 725 O O . ALA B 1 1 ? 18.830 28.307 -12.827 1.00 40.77 152 ALA C O 1
ATOM 727 N N . GLU B 1 2 ? 20.722 27.346 -11.993 1.00 36.34 153 GLU C N 1
ATOM 728 C CA . GLU B 1 2 ? 20.129 26.117 -11.452 1.00 34.18 153 GLU C CA 1
ATOM 729 C C . GLU B 1 2 ? 19.085 26.431 -10.369 1.00 31.45 153 GLU C C 1
ATOM 730 O O . GLU B 1 2 ? 19.276 27.350 -9.576 1.00 29.04 153 GLU C O 1
ATOM 736 N N . LYS B 1 3 ? 17.980 25.684 -10.364 1.00 28.06 154 LYS C N 1
ATOM 737 C CA . LYS B 1 3 ? 16.812 26.026 -9.531 1.00 24.89 154 LYS C CA 1
ATOM 738 C C . LYS B 1 3 ? 16.368 24.914 -8.588 1.00 25.00 154 LYS C C 1
ATOM 739 O O . LYS B 1 3 ? 16.678 23.749 -8.795 1.00 24.89 154 LYS C O 1
ATOM 745 N N . CYS B 1 4 ? 15.680 25.327 -7.523 1.00 24.04 155 CYS C N 1
ATOM 746 C CA . CYS B 1 4 ? 14.906 24.444 -6.665 1.00 24.82 155 CYS C CA 1
ATOM 747 C C . CYS B 1 4 ? 13.435 24.762 -6.868 1.00 24.03 155 CYS C C 1
ATOM 748 O O . CYS B 1 4 ? 13.079 25.908 -7.080 1.00 25.37 155 CYS C O 1
ATOM 751 N N . PHE B 1 5 ? 12.576 23.754 -6.817 1.00 22.98 156 PHE C N 1
ATOM 752 C CA . PHE B 1 5 ? 11.157 23.993 -7.049 1.00 26.69 156 PHE C CA 1
ATOM 753 C C . PHE B 1 5 ? 10.313 23.696 -5.819 1.00 28.51 156 PHE C C 1
ATOM 754 O O . PHE B 1 5 ? 10.546 22.733 -5.095 1.00 26.28 156 PHE C O 1
ATOM 762 N N . ASP B 1 6 ? 9.323 24.528 -5.577 1.00 33.84 157 ASP C N 1
ATOM 763 C CA . ASP B 1 6 ? 8.302 24.139 -4.624 1.00 39.47 157 ASP C CA 1
ATOM 764 C C . ASP B 1 6 ? 7.020 23.848 -5.399 1.00 42.48 157 ASP C C 1
ATOM 765 O O . ASP B 1 6 ? 6.294 24.761 -5.786 1.00 42.21 157 ASP C O 1
ATOM 770 N N . HIS B 1 7 ? 6.757 22.570 -5.640 1.00 45.38 158 HIS C N 1
ATOM 771 C CA . HIS B 1 7 ? 5.627 22.182 -6.476 1.00 49.85 158 HIS C CA 1
ATOM 772 C C . HIS B 1 7 ? 4.291 22.409 -5.766 1.00 50.98 158 HIS C C 1
ATOM 773 O O . HIS B 1 7 ? 3.239 22.421 -6.403 1.00 51.88 158 HIS C O 1
ATOM 780 N N . ALA B 1 8 ? 4.342 22.576 -4.447 1.00 51.75 159 ALA C N 1
ATOM 781 C CA . ALA B 1 8 ? 3.144 22.807 -3.650 1.00 51.35 159 ALA C CA 1
ATOM 782 C C . ALA B 1 8 ? 2.757 24.281 -3.683 1.00 49.86 159 ALA C C 1
ATOM 783 O O . ALA B 1 8 ? 1.579 24.619 -3.680 1.00 49.91 159 ALA C O 1
ATOM 785 N N . ALA B 1 9 ? 3.750 25.160 -3.722 1.00 47.62 160 ALA C N 1
ATOM 786 C CA . ALA B 1 9 ? 3.473 26.589 -3.798 1.00 46.40 160 ALA C CA 1
ATOM 787 C C . ALA B 1 9 ? 3.564 27.113 -5.238 1.00 46.02 160 ALA C C 1
ATOM 788 O O . ALA B 1 9 ? 3.340 28.303 -5.486 1.00 48.00 160 ALA C O 1
ATOM 790 N N . GLY B 1 10 ? 3.882 26.225 -6.179 1.00 43.79 161 GLY C N 1
ATOM 791 C CA . GLY B 1 10 ? 4.079 26.608 -7.580 1.00 41.81 161 GLY C CA 1
ATOM 792 C C . GLY B 1 10 ? 5.106 27.717 -7.748 1.00 42.32 161 GLY C C 1
ATOM 793 O O . GLY B 1 10 ? 4.875 28.682 -8.480 1.00 43.06 161 GLY C O 1
ATOM 794 N N . THR B 1 11 ? 6.239 27.575 -7.058 1.00 37.57 162 THR C N 1
ATOM 795 C CA . THR B 1 11 ? 7.311 28.557 -7.065 1.00 37.79 162 THR C CA 1
ATOM 796 C C . THR B 1 11 ? 8.653 27.895 -7.352 1.00 34.04 162 THR C C 1
ATOM 797 O O . THR B 1 11 ? 8.773 26.674 -7.276 1.00 31.83 162 THR C O 1
ATOM 801 N N . SER B 1 12 ? 9.666 28.699 -7.656 1.00 31.37 163 SER C N 1
ATOM 802 C CA . SER B 1 12 ? 11.017 28.192 -7.844 1.00 31.68 163 SER C CA 1
ATOM 803 C C . SER B 1 12 ? 12.031 29.217 -7.329 1.00 30.92 163 SER C C 1
ATOM 804 O O . SER B 1 12 ? 11.693 30.391 -7.141 1.00 33.34 163 SER C O 1
ATOM 807 N N . TYR B 1 13 ? 13.258 28.761 -7.089 1.00 29.62 164 TYR C N 1
ATOM 808 C CA . TYR B 1 13 ? 14.300 29.551 -6.464 1.00 28.30 164 TYR C CA 1
ATOM 809 C C . TYR B 1 13 ? 15.635 29.177 -7.037 1.00 29.59 164 TYR C C 1
ATOM 810 O O . TYR B 1 13 ? 15.823 28.028 -7.410 1.00 28.44 164 TYR C O 1
ATOM 819 N N . VAL B 1 14 ? 16.575 30.118 -7.095 1.00 29.21 165 VAL C N 1
ATOM 820 C CA . VAL B 1 14 ? 17.921 29.804 -7.575 1.00 33.99 165 VAL C CA 1
ATOM 821 C C . VAL B 1 14 ? 18.822 29.393 -6.416 1.00 33.83 165 VAL C C 1
ATOM 822 O O . VAL B 1 14 ? 18.527 29.678 -5.245 1.00 31.09 165 VAL C O 1
ATOM 826 N N . VAL B 1 15 ? 19.931 28.741 -6.739 1.00 35.46 166 VAL C N 1
ATOM 827 C CA . VAL B 1 15 ? 20.873 28.319 -5.711 1.00 34.07 166 VAL C CA 1
ATOM 828 C C . VAL B 1 15 ? 21.269 29.534 -4.874 1.00 36.83 166 VAL C C 1
ATOM 829 O O . VAL B 1 15 ? 21.537 30.619 -5.417 1.00 35.27 166 VAL C O 1
ATOM 833 N N . GLY B 1 16 ? 21.258 29.352 -3.550 1.00 34.02 167 GLY C N 1
ATOM 834 C CA . GLY B 1 16 ? 21.612 30.416 -2.609 1.00 33.06 167 GLY C CA 1
ATOM 835 C C . GLY B 1 16 ? 20.448 31.239 -2.091 1.00 31.07 167 GLY C C 1
ATOM 836 O O . GLY B 1 16 ? 20.598 32.009 -1.139 1.00 32.70 167 GLY C O 1
ATOM 837 N N . GLU B 1 17 ? 19.290 31.090 -2.715 1.00 31.46 168 GLU C N 1
ATOM 838 C CA . GLU B 1 17 ? 18.080 31.765 -2.281 1.00 30.23 168 GLU C CA 1
ATOM 839 C C . GLU B 1 17 ? 17.503 31.068 -1.050 1.00 28.77 168 GLU C C 1
ATOM 840 O O . GLU B 1 17 ? 17.618 29.845 -0.934 1.00 25.31 168 GLU C O 1
ATOM 846 N N . THR B 1 18 ? 16.937 31.847 -0.127 1.00 30.20 169 THR C N 1
ATOM 847 C CA . THR B 1 18 ? 16.210 31.319 1.042 1.00 30.65 169 THR C CA 1
ATOM 848 C C . THR B 1 18 ? 14.777 31.809 0.993 1.00 25.12 169 THR C C 1
ATOM 849 O O . THR B 1 18 ? 14.501 32.869 0.430 1.00 30.39 169 THR C O 1
ATOM 853 N N . TRP B 1 19 ? 13.860 31.025 1.552 1.00 19.29 170 TRP C N 1
ATOM 854 C CA . TRP B 1 19 ? 12.448 31.356 1.608 1.00 18.68 170 TRP C CA 1
ATOM 855 C C . TRP B 1 19 ? 11.861 30.587 2.775 1.00 20.67 170 TRP C C 1
ATOM 856 O O . TRP B 1 19 ? 12.494 29.659 3.293 1.00 21.79 170 TRP C O 1
ATOM 867 N N . GLU B 1 20 ? 10.673 30.964 3.215 1.00 21.47 171 GLU C N 1
ATOM 868 C CA . GLU B 1 20 ? 10.046 30.225 4.290 1.00 21.11 171 GLU C CA 1
ATOM 869 C C . GLU B 1 20 ? 8.944 29.344 3.744 1.00 21.79 171 GLU C C 1
ATOM 870 O O . GLU B 1 20 ? 8.318 29.637 2.695 1.00 18.52 171 GLU C O 1
ATOM 876 N N . LYS B 1 21 ? 8.678 28.250 4.440 1.00 16.10 172 LYS C N 1
ATOM 877 C CA . LYS B 1 21 ? 7.575 27.416 3.991 1.00 20.09 172 LYS C CA 1
ATOM 878 C C . LYS B 1 21 ? 7.024 26.605 5.143 1.00 19.88 172 LYS C C 1
ATOM 879 O O . LYS B 1 21 ? 7.708 26.378 6.115 1.00 17.87 172 LYS C O 1
ATOM 885 N N . PRO B 1 22 ? 5.763 26.185 5.025 1.00 19.56 173 PRO C N 1
ATOM 886 C CA . PRO B 1 22 ? 5.133 25.391 6.047 1.00 19.93 173 PRO C CA 1
ATOM 887 C C . PRO B 1 22 ? 5.717 23.977 6.072 1.00 21.68 173 PRO C C 1
ATOM 888 O O . PRO B 1 22 ? 6.196 23.459 5.050 1.00 21.18 173 PRO C O 1
ATOM 892 N N . TYR B 1 23 ? 5.670 23.356 7.245 1.00 16.88 174 TYR C N 1
ATOM 893 C CA . TYR B 1 23 ? 6.139 22.009 7.386 1.00 15.27 174 TYR C CA 1
ATOM 894 C C . TYR B 1 23 ? 5.192 21.291 8.293 1.00 15.15 174 TYR C C 1
ATOM 895 O O . TYR B 1 23 ? 4.827 21.812 9.363 1.00 18.82 174 TYR C O 1
ATOM 904 N N . GLN B 1 24 ? 4.767 20.108 7.857 1.00 14.09 175 GLN C N 1
ATOM 905 C CA . GLN B 1 24 ? 3.840 19.251 8.622 1.00 14.31 175 GLN C CA 1
ATOM 906 C C . GLN B 1 24 ? 2.633 20.066 9.101 1.00 16.12 175 GLN C C 1
ATOM 907 O O . GLN B 1 24 ? 2.105 19.888 10.207 1.00 16.65 175 GLN C O 1
ATOM 913 N N . GLY B 1 25 ? 2.178 20.948 8.206 1.00 16.36 176 GLY C N 1
ATOM 914 C CA . GLY B 1 25 ? 0.895 21.601 8.386 1.00 17.42 176 GLY C CA 1
ATOM 915 C C . GLY B 1 25 ? 1.035 22.940 9.071 1.00 19.43 176 GLY C C 1
ATOM 916 O O . GLY B 1 25 ? 0.773 23.984 8.477 1.00 21.68 176 GLY C O 1
ATOM 917 N N . TRP B 1 26 ? 1.436 22.919 10.331 1.00 16.50 177 TRP C N 1
ATOM 918 C CA . TRP B 1 26 ? 1.445 24.155 11.101 1.00 16.36 177 TRP C CA 1
ATOM 919 C C . TRP B 1 26 ? 2.861 24.716 11.379 1.00 14.74 177 TRP C C 1
ATOM 920 O O . TRP B 1 26 ? 3.008 25.877 11.757 1.00 14.51 177 TRP C O 1
ATOM 931 N N . MET B 1 27 ? 3.909 23.912 11.235 1.00 13.17 178 MET C N 1
ATOM 932 C CA A MET B 1 27 ? 5.247 24.429 11.524 0.50 13.01 178 MET C CA 1
ATOM 933 C CA B MET B 1 27 ? 5.237 24.422 11.525 0.50 12.54 178 MET C CA 1
ATOM 934 C C . MET B 1 27 ? 5.744 25.286 10.388 1.00 13.80 178 MET C C 1
ATOM 935 O O . MET B 1 27 ? 5.202 25.248 9.275 1.00 15.96 178 MET C O 1
ATOM 944 N N . MET B 1 28 ? 6.777 26.072 10.666 1.00 14.84 179 MET C N 1
ATOM 945 C CA . MET B 1 28 ? 7.434 26.847 9.616 1.00 17.17 179 MET C CA 1
ATOM 946 C C . MET B 1 28 ? 8.912 26.555 9.639 1.00 17.17 179 MET C C 1
ATOM 947 O O . MET B 1 28 ? 9.524 26.424 10.714 1.00 18.54 179 MET C O 1
ATOM 952 N N . VAL B 1 29 ? 9.491 26.446 8.450 1.00 16.83 180 VAL C N 1
ATOM 953 C CA . VAL B 1 29 ? 10.940 26.289 8.302 1.00 15.63 180 VAL C CA 1
ATOM 954 C C . VAL B 1 29 ? 11.474 27.311 7.302 1.00 19.86 180 VAL C C 1
ATOM 955 O O . VAL B 1 29 ? 10.716 27.871 6.465 1.00 15.39 180 VAL C O 1
ATOM 959 N N . ASP B 1 30 ? 12.761 27.600 7.449 1.00 17.06 181 ASP C N 1
ATOM 960 C CA . ASP B 1 30 ? 13.501 28.383 6.474 1.00 18.70 181 ASP C CA 1
ATOM 961 C C . ASP B 1 30 ? 14.352 27.476 5.585 1.00 16.58 181 ASP C C 1
ATOM 962 O O . ASP B 1 30 ? 15.222 26.714 6.060 1.00 16.43 181 ASP C O 1
ATOM 967 N N . CYS B 1 31 ? 14.102 27.577 4.277 1.00 21.31 182 CYS C N 1
ATOM 968 C CA . CYS B 1 31 ? 14.736 26.716 3.298 1.00 20.61 182 CYS C CA 1
ATOM 969 C C . CYS B 1 31 ? 15.696 27.504 2.427 1.00 20.62 182 CYS C C 1
ATOM 970 O O . CYS B 1 31 ? 15.429 28.661 2.086 1.00 24.22 182 CYS C O 1
ATOM 973 N N . THR B 1 32 ? 16.813 26.860 2.114 1.00 20.15 183 THR C N 1
ATOM 974 C CA . THR B 1 32 ? 17.809 27.368 1.189 1.00 23.61 183 THR C CA 1
ATOM 975 C C . THR B 1 32 ? 17.988 26.415 0.000 1.00 20.21 183 THR C C 1
ATOM 976 O O . THR B 1 32 ? 18.064 25.166 0.154 1.00 19.60 183 THR C O 1
ATOM 980 N N . CYS B 1 33 ? 18.074 26.984 -1.194 1.00 23.31 184 CYS C N 1
ATOM 981 C CA . CYS B 1 33 ? 18.279 26.168 -2.387 1.00 23.27 184 CYS C CA 1
ATOM 982 C C . CYS B 1 33 ? 19.763 25.759 -2.539 1.00 25.40 184 CYS C C 1
ATOM 983 O O . CYS B 1 33 ? 20.646 26.607 -2.639 1.00 25.23 184 CYS C O 1
ATOM 986 N N . LEU B 1 34 ? 20.030 24.454 -2.508 1.00 25.59 185 LEU C N 1
ATOM 987 C CA . LEU B 1 34 ? 21.390 23.960 -2.679 1.00 28.73 185 LEU C CA 1
ATOM 988 C C . LEU B 1 34 ? 21.655 23.582 -4.131 1.00 29.19 185 LEU C C 1
ATOM 989 O O . LEU B 1 34 ? 22.757 23.806 -4.640 1.00 29.30 185 LEU C O 1
ATOM 994 N N . GLY B 1 35 ? 20.649 22.991 -4.775 1.00 27.76 186 GLY C N 1
ATOM 995 C CA . GLY B 1 35 ? 20.754 22.551 -6.167 1.00 26.55 186 GLY C CA 1
ATOM 996 C C . GLY B 1 35 ? 21.308 21.139 -6.237 1.00 26.46 186 GLY C C 1
ATOM 997 O O . GLY B 1 35 ? 20.562 20.166 -6.122 1.00 24.23 186 GLY C O 1
ATOM 998 N N . GLU B 1 36 ? 22.624 21.049 -6.443 1.00 30.17 187 GLU C N 1
ATOM 999 C CA . GLU B 1 36 ? 23.360 19.766 -6.472 1.00 33.58 187 GLU C CA 1
ATOM 1000 C C . GLU B 1 36 ? 22.794 18.767 -7.492 1.00 33.51 187 GLU C C 1
ATOM 1001 O O . GLU B 1 36 ? 22.844 17.547 -7.290 1.00 32.89 187 GLU C O 1
ATOM 1007 N N . GLY B 1 37 ? 22.251 19.301 -8.587 1.00 33.71 188 GLY C N 1
ATOM 1008 C CA . GLY B 1 37 ? 21.735 18.482 -9.681 1.00 30.76 188 GLY C CA 1
ATOM 1009 C C . GLY B 1 37 ? 20.334 17.943 -9.495 1.00 33.45 188 GLY C C 1
ATOM 1010 O O . GLY B 1 37 ? 19.759 17.361 -10.424 1.00 34.92 188 GLY C O 1
ATOM 1011 N N . SER B 1 38 ? 19.772 18.123 -8.297 1.00 32.23 189 SER C N 1
ATOM 1012 C CA . SER B 1 38 ? 18.466 17.557 -7.971 1.00 29.73 189 SER C CA 1
ATOM 1013 C C . SER B 1 38 ? 17.490 18.573 -7.368 1.00 28.45 189 SER C C 1
ATOM 1014 O O . SER B 1 38 ? 16.526 18.168 -6.719 1.00 30.62 189 SER C O 1
ATOM 1017 N N . GLY B 1 39 ? 17.717 19.862 -7.604 1.00 25.95 190 GLY C N 1
ATOM 1018 C CA . GLY B 1 39 ? 16.876 20.909 -7.007 1.00 27.00 190 GLY C CA 1
ATOM 1019 C C . GLY B 1 39 ? 16.813 20.721 -5.499 1.00 26.03 190 GLY C C 1
ATOM 1020 O O . GLY B 1 39 ? 15.795 21.007 -4.863 1.00 24.24 190 GLY C O 1
ATOM 1021 N N . ARG B 1 40 ? 17.929 20.275 -4.929 1.00 24.92 191 ARG C N 1
ATOM 1022 C CA . ARG B 1 40 ? 17.994 19.928 -3.509 1.00 26.81 191 ARG C CA 1
ATOM 1023 C C . ARG B 1 40 ? 17.859 21.162 -2.611 1.00 25.72 191 ARG C C 1
ATOM 1024 O O . ARG B 1 40 ? 18.488 22.184 -2.844 1.00 24.76 191 ARG C O 1
ATOM 1032 N N . ILE B 1 41 ? 17.033 21.051 -1.571 1.00 25.92 192 ILE C N 1
ATOM 1033 C CA . ILE B 1 41 ? 16.893 22.132 -0.606 1.00 21.25 192 ILE C CA 1
ATOM 1034 C C . ILE B 1 41 ? 17.297 21.631 0.781 1.00 18.50 192 ILE C C 1
ATOM 1035 O O . ILE B 1 41 ? 17.195 20.444 1.067 1.00 17.73 192 ILE C O 1
ATOM 1040 N N . THR B 1 42 ? 17.719 22.568 1.629 1.00 20.56 193 THR C N 1
ATOM 1041 C CA . THR B 1 42 ? 17.917 22.298 3.054 1.00 21.15 193 THR C CA 1
ATOM 1042 C C . THR B 1 42 ? 17.029 23.258 3.850 1.00 18.13 193 THR C C 1
ATOM 1043 O O . THR B 1 42 ? 16.984 24.455 3.558 1.00 20.06 193 THR C O 1
ATOM 1047 N N . CYS B 1 43 ? 16.265 22.720 4.805 1.00 16.90 194 CYS C N 1
ATOM 1048 C CA . CYS B 1 43 ? 15.291 23.518 5.535 1.00 17.91 194 CYS C CA 1
ATOM 1049 C C . CYS B 1 43 ? 15.522 23.352 7.001 1.00 16.82 194 CYS C C 1
ATOM 1050 O O . CYS B 1 43 ? 15.747 22.238 7.434 1.00 18.20 194 CYS C O 1
ATOM 1053 N N . THR B 1 44 ? 15.388 24.429 7.775 1.00 18.09 195 THR C N 1
ATOM 1054 C CA . THR B 1 44 ? 15.711 24.370 9.208 1.00 17.41 195 THR C CA 1
ATOM 1055 C C . THR B 1 44 ? 14.732 25.186 10.048 1.00 16.04 195 THR C C 1
ATOM 1056 O O . THR B 1 44 ? 14.211 26.209 9.598 1.00 14.58 195 THR C O 1
ATOM 1060 N N . SER B 1 45 ? 14.487 24.716 11.277 1.00 14.32 196 SER C N 1
ATOM 1061 C CA . SER B 1 45 ? 13.684 25.475 12.245 1.00 12.46 196 SER C CA 1
ATOM 1062 C C . SER B 1 45 ? 14.563 26.285 13.190 1.00 15.09 196 SER C C 1
ATOM 1063 O O . SER B 1 45 ? 14.088 26.819 14.200 1.00 16.32 196 SER C O 1
ATOM 1066 N N . ARG B 1 46 ? 15.859 26.388 12.895 1.00 12.79 197 ARG C N 1
ATOM 1067 C CA . ARG B 1 46 ? 16.788 26.967 13.887 1.00 15.04 197 ARG C CA 1
ATOM 1068 C C . ARG B 1 46 ? 16.478 28.444 14.246 1.00 14.91 197 ARG C C 1
ATOM 1069 O O . ARG B 1 46 ? 16.815 28.904 15.331 1.00 15.84 197 ARG C O 1
ATOM 1077 N N . ASN B 1 47 ? 15.852 29.199 13.348 1.00 14.27 198 ASN C N 1
ATOM 1078 C CA . ASN B 1 47 ? 15.447 30.574 13.723 1.00 16.93 198 ASN C CA 1
ATOM 1079 C C . ASN B 1 47 ? 13.910 30.747 13.725 1.00 18.48 198 ASN C C 1
ATOM 1080 O O . ASN B 1 47 ? 13.368 31.814 13.447 1.00 20.30 198 ASN C O 1
ATOM 1085 N N . ARG B 1 48 ? 13.231 29.671 14.106 1.00 14.36 199 ARG C N 1
ATOM 1086 C CA . ARG B 1 48 ? 11.789 29.630 14.251 1.00 15.28 199 ARG C CA 1
ATOM 1087 C C . ARG B 1 48 ? 11.439 29.033 15.588 1.00 14.91 199 ARG C C 1
ATOM 1088 O O . ARG B 1 48 ? 12.197 28.221 16.111 1.00 13.70 199 ARG C O 1
ATOM 1096 N N . CYS B 1 49 ? 10.276 29.386 16.121 1.00 11.96 200 CYS C N 1
ATOM 1097 C CA . CYS B 1 49 ? 9.788 28.737 17.332 1.00 11.59 200 CYS C CA 1
ATOM 1098 C C . CYS B 1 49 ? 8.516 27.948 17.043 1.00 12.62 200 CYS C C 1
ATOM 1099 O O . CYS B 1 49 ? 7.418 28.499 17.033 1.00 13.15 200 CYS C O 1
ATOM 1102 N N . ASN B 1 50 ? 8.693 26.651 16.824 1.00 13.73 201 ASN C N 1
ATOM 1103 C CA . ASN B 1 50 ? 7.591 25.769 16.554 1.00 14.20 201 ASN C CA 1
ATOM 1104 C C . ASN B 1 50 ? 7.128 25.112 17.852 1.00 10.23 201 ASN C C 1
ATOM 1105 O O . ASN B 1 50 ? 7.690 24.118 18.284 1.00 11.76 201 ASN C O 1
ATOM 1110 N N . ASP B 1 51 ? 6.143 25.712 18.509 1.00 11.79 202 ASP C N 1
ATOM 1111 C CA . ASP B 1 51 ? 5.771 25.272 19.833 1.00 13.10 202 ASP C CA 1
ATOM 1112 C C . ASP B 1 51 ? 4.681 24.188 19.734 1.00 15.72 202 ASP C C 1
ATOM 1113 O O . ASP B 1 51 ? 3.515 24.488 19.459 1.00 13.57 202 ASP C O 1
ATOM 1118 N N . GLN B 1 52 ? 5.064 22.948 19.989 1.00 13.91 203 GLN C N 1
ATOM 1119 C CA . GLN B 1 52 ? 4.114 21.827 19.956 1.00 15.71 203 GLN C CA 1
ATOM 1120 C C . GLN B 1 52 ? 2.905 22.075 20.845 1.00 16.63 203 GLN C C 1
ATOM 1121 O O . GLN B 1 52 ? 1.766 21.698 20.466 1.00 17.93 203 GLN C O 1
ATOM 1127 N N . ASP B 1 53 ? 3.121 22.699 22.011 1.00 16.28 204 ASP C N 1
ATOM 1128 C CA . ASP B 1 53 ? 2.003 22.958 22.945 1.00 19.60 204 ASP C CA 1
ATOM 1129 C C . ASP B 1 53 ? 0.845 23.692 22.279 1.00 19.53 204 ASP C C 1
ATOM 1130 O O . ASP B 1 53 ? -0.327 23.391 22.525 1.00 20.32 204 ASP C O 1
ATOM 1135 N N . THR B 1 54 ? 1.155 24.689 21.459 1.00 14.84 205 THR C N 1
ATOM 1136 C CA . THR B 1 54 ? 0.103 25.494 20.866 1.00 14.49 205 THR C CA 1
ATOM 1137 C C . THR B 1 54 ? -0.106 25.193 19.375 1.00 14.52 205 THR C C 1
ATOM 1138 O O . THR B 1 54 ? -0.982 25.813 18.752 1.00 14.06 205 THR C O 1
ATOM 1142 N N . ARG B 1 55 ? 0.660 24.234 18.836 1.0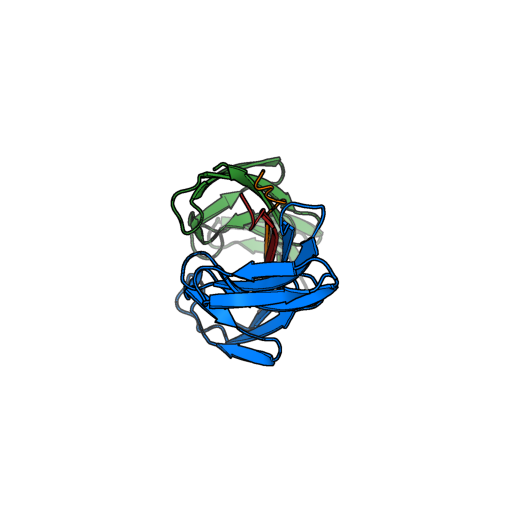0 11.17 206 ARG C N 1
ATOM 1143 C CA . ARG B 1 55 ? 0.712 23.938 17.406 1.00 12.30 206 ARG C CA 1
ATOM 1144 C C . ARG B 1 55 ? 0.721 25.214 16.545 1.00 14.66 206 ARG C C 1
ATOM 1145 O O . ARG B 1 55 ? -0.067 25.378 15.581 1.00 12.74 206 ARG C O 1
ATOM 1153 N N . THR B 1 56 ? 1.605 26.126 16.931 1.00 11.44 207 THR C N 1
ATOM 1154 C CA . THR B 1 56 ? 1.753 27.432 16.275 1.00 13.30 207 THR C CA 1
ATOM 1155 C C . THR B 1 56 ? 3.226 27.677 16.071 1.00 15.58 207 THR C C 1
ATOM 1156 O O . THR B 1 56 ? 4.042 27.380 16.956 1.00 13.94 207 THR C O 1
ATOM 1160 N N . SER B 1 57 ? 3.557 28.169 14.879 1.00 13.11 208 SER C N 1
ATOM 1161 C CA . SER B 1 57 ? 4.892 28.622 14.586 1.00 14.75 208 SER C CA 1
ATOM 1162 C C . SER B 1 57 ? 4.981 30.113 14.876 1.00 15.16 208 SER C C 1
ATOM 1163 O O . SER B 1 57 ? 4.133 30.888 14.415 1.00 14.88 208 SER C O 1
ATOM 1166 N N . TYR B 1 58 ? 6.009 30.500 15.631 1.00 12.67 209 TYR C N 1
ATOM 1167 C CA . TYR B 1 58 ? 6.283 31.901 15.930 1.00 12.53 209 TYR C CA 1
ATOM 1168 C C . TYR B 1 58 ? 7.581 32.331 15.274 1.00 15.13 209 TYR C C 1
ATOM 1169 O O . TYR B 1 58 ? 8.511 31.516 15.137 1.00 14.97 209 TYR C O 1
ATOM 1178 N N . ARG B 1 59 ? 7.626 33.612 14.899 1.00 12.19 210 ARG C N 1
ATOM 1179 C CA . ARG B 1 59 ? 8.833 34.246 14.398 1.00 15.07 210 ARG C CA 1
ATOM 1180 C C . ARG B 1 59 ? 9.645 34.774 15.537 1.00 15.25 210 ARG C C 1
ATOM 1181 O O . ARG B 1 59 ? 9.098 35.028 16.599 1.00 15.03 210 ARG C O 1
ATOM 1189 N N . ILE B 1 60 ? 10.938 34.997 15.323 1.00 14.54 211 ILE C N 1
ATOM 1190 C CA . ILE B 1 60 ? 11.736 35.665 16.365 1.00 16.03 211 ILE C CA 1
ATOM 1191 C C . ILE B 1 60 ? 11.096 36.996 16.746 1.00 16.51 211 ILE C C 1
ATOM 1192 O O . ILE B 1 60 ? 10.738 37.796 15.861 1.00 19.57 211 ILE C O 1
ATOM 1197 N N . GLY B 1 61 ? 10.903 37.207 18.048 1.00 11.95 212 GLY C N 1
ATOM 1198 C CA . GLY B 1 61 ? 10.212 38.389 18.601 1.00 13.44 212 GLY C CA 1
ATOM 1199 C C . GLY B 1 61 ? 8.726 38.214 18.916 1.00 14.23 212 GLY C C 1
ATOM 1200 O O . GLY B 1 61 ? 8.149 38.966 19.708 1.00 14.92 212 GLY C O 1
ATOM 1201 N N . ASP B 1 62 ? 8.110 37.196 18.321 1.00 13.70 213 ASP C N 1
ATOM 1202 C CA . ASP B 1 62 ? 6.695 36.938 18.548 1.00 15.04 213 ASP C CA 1
ATOM 1203 C C . ASP B 1 62 ? 6.531 36.518 19.983 1.00 16.36 213 ASP C C 1
ATOM 1204 O O . ASP B 1 62 ? 7.433 35.903 20.530 1.00 14.10 213 ASP C O 1
ATOM 1209 N N . THR B 1 63 ? 5.389 36.847 20.580 1.00 14.04 214 THR C N 1
ATOM 1210 C CA . THR B 1 63 ? 5.088 36.437 21.951 1.00 14.92 214 THR C CA 1
ATOM 1211 C C . THR B 1 63 ? 3.787 35.646 21.986 1.00 15.97 214 THR C C 1
ATOM 1212 O O . THR B 1 63 ? 2.899 35.846 21.144 1.00 15.63 214 THR C O 1
ATOM 1216 N N . TRP B 1 64 ? 3.667 34.770 22.979 1.00 14.25 215 TRP C N 1
ATOM 1217 C CA . TRP B 1 64 ? 2.422 34.035 23.169 1.00 17.24 215 TRP C CA 1
ATOM 1218 C C . TRP B 1 64 ? 2.337 33.571 24.602 1.00 16.10 215 TRP C C 1
ATOM 1219 O O . TRP B 1 64 ? 3.317 33.642 25.329 1.00 17.18 215 TRP C O 1
ATOM 1230 N N . SER B 1 65 ? 1.167 33.106 25.020 1.00 14.90 216 SER C N 1
ATOM 1231 C CA . SER B 1 65 ? 1.068 32.564 26.365 1.00 17.05 216 SER C CA 1
ATOM 1232 C C . SER B 1 65 ? 0.536 31.145 26.305 1.00 17.68 216 SER C C 1
ATOM 1233 O O . SER B 1 65 ? -0.085 30.722 25.324 1.00 16.65 216 SER C O 1
ATOM 1236 N N . LYS B 1 66 ? 0.795 30.413 27.365 1.00 13.66 217 LYS C N 1
ATOM 1237 C CA . LYS B 1 66 ? 0.282 29.056 27.506 1.00 15.17 217 LYS C CA 1
ATOM 1238 C C . LYS B 1 66 ? 0.343 28.710 28.991 1.00 18.07 217 LYS C C 1
ATOM 1239 O O . LYS B 1 66 ? 0.848 29.486 29.784 1.00 20.17 217 LYS C O 1
ATOM 1245 N N . LYS B 1 67 ? -0.169 27.550 29.376 1.00 14.27 218 LYS C N 1
ATOM 1246 C CA . LYS B 1 67 ? -0.154 27.185 30.760 1.00 12.47 218 LYS C CA 1
ATOM 1247 C C . LYS B 1 67 ? 0.979 26.236 31.072 1.00 13.70 218 LYS C C 1
ATOM 1248 O O . LYS B 1 67 ? 1.449 25.534 30.154 1.00 14.70 218 LYS C O 1
ATOM 1254 N N . ASP B 1 68 ? 1.404 26.161 32.340 1.00 13.54 219 ASP C N 1
ATOM 1255 C CA . ASP B 1 68 ? 2.336 25.085 32.727 1.00 16.06 219 ASP C CA 1
ATOM 1256 C C . ASP B 1 68 ? 1.508 23.834 33.043 1.00 15.89 219 ASP C C 1
ATOM 1257 O O . ASP B 1 68 ? 0.461 23.612 32.398 1.00 14.79 219 ASP C O 1
ATOM 1262 N N . ASN B 1 69 ? 1.956 23.022 33.999 1.00 14.10 220 ASN C N 1
ATOM 1263 C CA . ASN B 1 69 ? 1.207 21.815 34.330 1.00 16.63 220 ASN C CA 1
ATOM 1264 C C . ASN B 1 69 ? 0.426 21.936 35.668 1.00 15.62 220 ASN C C 1
ATOM 1265 O O . ASN B 1 69 ? -0.073 20.956 36.222 1.00 14.94 220 ASN C O 1
ATOM 1270 N N . ARG B 1 70 ? 0.299 23.157 36.174 1.00 14.20 221 ARG C N 1
ATOM 1271 C CA . ARG B 1 70 ? -0.398 23.348 37.445 1.00 14.15 221 ARG C CA 1
ATOM 1272 C C . ARG B 1 70 ? -1.256 24.611 37.396 1.00 15.51 221 ARG C C 1
ATOM 1273 O O . ARG B 1 70 ? -1.507 25.214 38.427 1.00 16.57 221 ARG C O 1
ATOM 1278 N N . GLY B 1 71 ? -1.676 25.022 36.199 1.00 12.51 222 GLY C N 1
ATOM 1279 C CA . GLY B 1 71 ? -2.630 26.127 36.091 1.00 18.43 222 GLY C CA 1
ATOM 1280 C C . GLY B 1 71 ? -1.998 27.517 36.069 1.00 22.17 222 GLY C C 1
ATOM 1281 O O . GLY B 1 71 ? -2.707 28.529 36.041 1.00 21.30 222 GLY C O 1
ATOM 1282 N N . ASN B 1 72 ? -0.668 27.591 36.062 1.00 16.42 223 ASN C N 1
ATOM 1283 C CA . ASN B 1 72 ? -0.007 28.916 35.954 1.00 1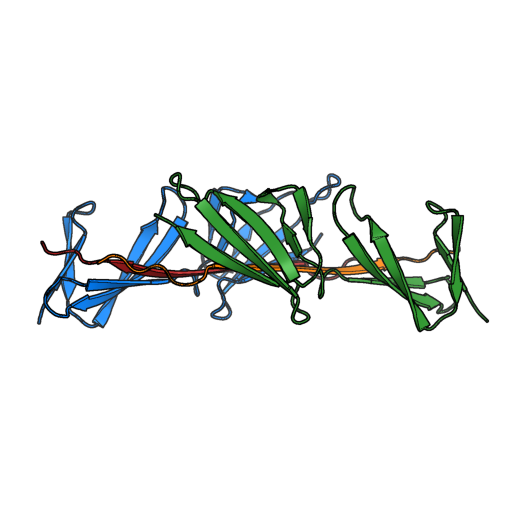8.79 223 ASN C CA 1
ATOM 1284 C C . ASN B 1 72 ? 0.175 29.368 34.496 1.00 18.83 223 ASN C C 1
ATOM 1285 O O . ASN B 1 72 ? 0.477 28.558 33.604 1.00 18.68 223 ASN C O 1
ATOM 1290 N N . LEU B 1 73 ? 0.033 30.672 34.246 1.00 15.59 224 LEU C N 1
ATOM 1291 C CA . LEU B 1 73 ? 0.237 31.198 32.901 1.00 20.46 224 LEU C CA 1
ATOM 1292 C C . LEU B 1 73 ? 1.73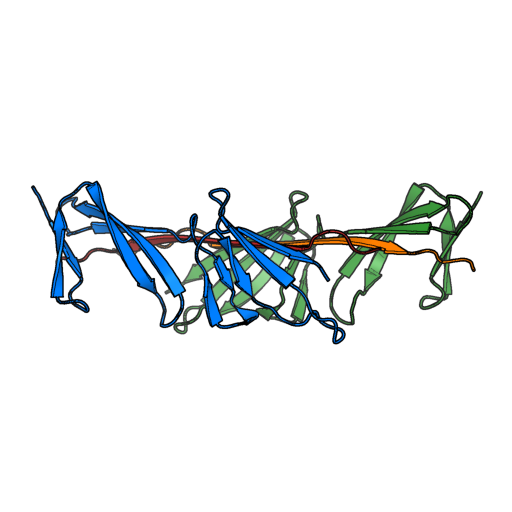3 31.423 32.635 1.00 24.71 224 LEU C C 1
ATOM 1293 O O . LEU B 1 73 ? 2.460 31.935 33.490 1.00 27.30 224 LEU C O 1
ATOM 1298 N N . LEU B 1 74 ? 2.189 30.983 31.466 1.00 18.31 225 LEU C N 1
ATOM 1299 C CA . LEU B 1 74 ? 3.535 31.236 31.006 1.00 19.01 225 LEU C CA 1
ATOM 1300 C C . LEU B 1 74 ? 3.471 32.241 29.881 1.00 19.25 225 LEU C C 1
ATOM 1301 O O . LEU B 1 74 ? 2.648 32.112 28.967 1.00 20.49 225 LEU C O 1
ATOM 1306 N N . GLN B 1 75 ? 4.301 33.271 29.969 1.00 18.20 226 GLN C N 1
ATOM 1307 C CA . GLN B 1 75 ? 4.436 34.226 28.909 1.00 16.47 226 GLN C CA 1
ATOM 1308 C C . GLN B 1 75 ? 5.713 33.967 28.156 1.00 14.50 226 GLN C C 1
ATOM 1309 O O . GLN B 1 75 ? 6.795 34.066 28.752 1.00 13.41 226 GLN C O 1
ATOM 1315 N N . CYS B 1 76 ? 5.612 33.658 26.866 1.00 12.55 227 CYS C N 1
ATOM 1316 C CA . CYS B 1 76 ? 6.777 33.227 26.090 1.00 13.47 227 CYS C CA 1
ATOM 1317 C C . CYS B 1 76 ? 7.191 34.2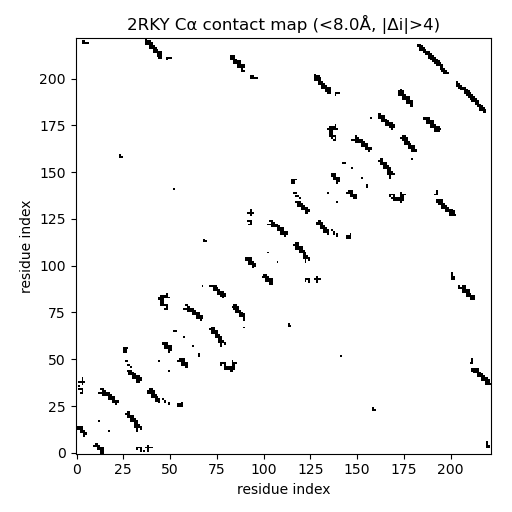37 25.035 1.00 15.82 227 CYS C C 1
ATOM 1318 O O . CYS B 1 76 ? 6.366 35.017 24.533 1.00 12.46 227 CYS C O 1
ATOM 1321 N N . ILE B 1 77 ? 8.469 34.217 24.680 1.00 13.82 228 ILE C N 1
ATOM 1322 C CA . ILE B 1 77 ? 8.928 35.031 23.554 1.00 13.21 228 ILE C CA 1
ATOM 1323 C C . ILE B 1 77 ? 9.924 34.210 22.749 1.00 13.60 228 ILE C C 1
ATOM 1324 O O . ILE B 1 77 ? 10.782 33.521 23.308 1.00 14.03 228 ILE C O 1
ATOM 1329 N N . CYS B 1 78 ? 9.778 34.262 21.434 1.00 12.61 229 CYS C N 1
ATOM 1330 C CA . CYS B 1 78 ? 10.641 33.511 20.548 1.00 11.83 229 C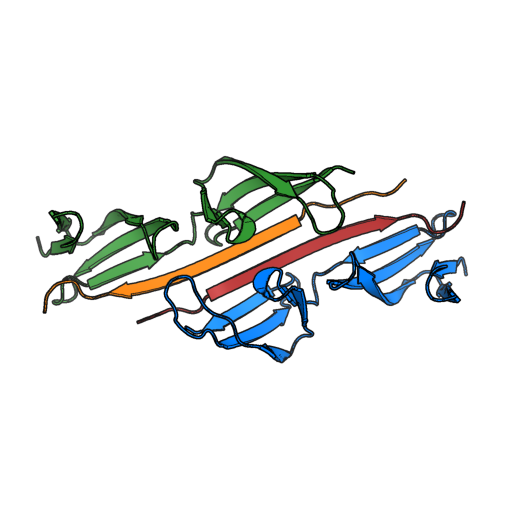YS C CA 1
ATOM 1331 C C . CYS B 1 78 ? 11.969 34.240 20.422 1.00 12.81 229 CYS C C 1
ATOM 1332 O O . CYS B 1 78 ? 12.004 35.402 20.052 1.00 14.90 229 CYS C O 1
ATOM 1335 N N . THR B 1 79 ? 13.062 33.529 20.697 1.00 11.57 230 THR C N 1
ATOM 1336 C CA . THR B 1 79 ? 14.418 34.127 20.570 1.00 14.01 230 THR C CA 1
ATOM 1337 C C . THR B 1 79 ? 15.229 33.570 19.383 1.00 16.96 230 THR C C 1
ATOM 1338 O O . THR B 1 79 ? 16.025 34.307 18.779 1.00 16.43 230 THR C O 1
ATOM 1342 N N . GLY B 1 80 ? 15.046 32.287 19.040 1.00 12.04 231 GLY C N 1
ATOM 1343 C CA . GLY B 1 80 ? 15.681 31.689 17.852 1.00 12.20 231 GLY C CA 1
ATOM 1344 C C . GLY B 1 80 ? 17.095 31.299 18.223 1.00 15.04 231 GLY C C 1
ATOM 1345 O O . GLY B 1 80 ? 17.370 30.157 18.655 1.00 14.49 231 GLY C O 1
ATOM 1346 N N . ASN B 1 81 ? 18.000 32.270 18.063 1.00 16.14 232 ASN C N 1
ATOM 1347 C CA . ASN B 1 81 ? 19.427 32.109 18.408 1.00 17.43 232 ASN C CA 1
ATOM 1348 C C . ASN B 1 81 ? 20.120 30.951 17.688 1.00 16.05 232 ASN C C 1
ATOM 1349 O O . ASN B 1 81 ? 21.151 30.406 18.163 1.00 18.13 232 ASN C O 1
ATOM 1354 N N . GLY B 1 82 ? 19.593 30.574 16.536 1.00 15.73 233 GLY C N 1
ATOM 1355 C CA . GLY B 1 82 ? 20.148 29.448 15.800 1.00 17.14 233 GLY C CA 1
ATOM 1356 C C . GLY B 1 82 ? 19.901 28.110 16.474 1.00 17.59 233 GLY C C 1
ATOM 1357 O O . GLY B 1 82 ? 20.511 27.127 16.105 1.00 20.10 233 GLY C O 1
ATOM 1358 N N . ARG B 1 83 ? 19.020 28.083 17.477 1.00 15.70 234 ARG C N 1
ATOM 1359 C CA . ARG B 1 83 ? 18.790 26.876 18.278 1.00 16.51 234 ARG C CA 1
ATOM 1360 C C . ARG B 1 83 ? 17.315 26.512 18.362 1.00 15.26 234 ARG C C 1
ATOM 1361 O O . ARG B 1 83 ? 16.959 25.633 19.151 1.00 16.00 234 ARG C O 1
ATOM 1369 N N . GLY B 1 84 ? 16.471 27.164 17.550 1.00 12.81 235 GLY C N 1
ATOM 1370 C CA . GLY B 1 84 ? 14.999 26.954 17.625 1.00 13.60 235 GLY C CA 1
ATOM 1371 C C . GLY B 1 84 ? 14.466 27.196 19.035 1.00 13.30 235 GLY C C 1
ATOM 1372 O O . GLY B 1 84 ? 13.578 26.455 19.534 1.00 15.10 235 GLY C O 1
ATOM 1373 N N . GLU B 1 85 ? 14.998 28.245 19.653 1.00 15.07 236 GLU C N 1
ATOM 1374 C CA . GLU B 1 85 ? 14.834 28.541 21.082 1.00 13.22 236 GLU C CA 1
ATOM 1375 C C . GLU B 1 85 ? 13.770 29.563 21.391 1.00 10.71 236 GLU C C 1
ATOM 1376 O O . GLU B 1 85 ? 13.572 30.558 20.653 1.00 12.79 236 GLU C O 1
ATOM 1382 N N . TRP B 1 86 ? 13.109 29.342 22.519 1.00 10.53 237 TRP C N 1
ATOM 1383 C CA . TRP B 1 86 ? 12.265 30.404 23.111 1.00 12.63 237 TRP C CA 1
ATOM 1384 C C . TRP B 1 86 ? 12.353 30.384 24.646 1.00 13.39 237 TRP C C 1
ATOM 1385 O O . TRP B 1 86 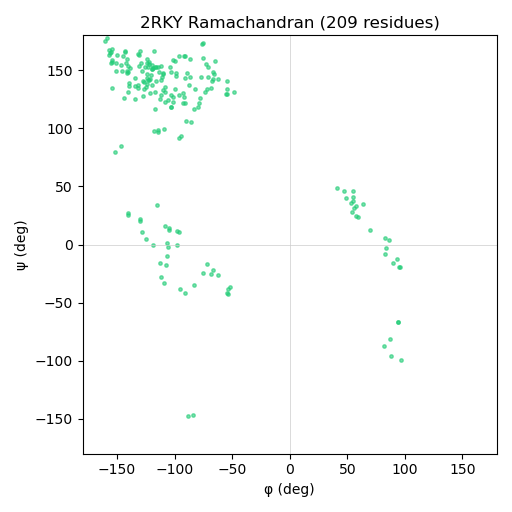? 12.864 29.431 25.266 1.00 12.39 237 TRP C O 1
ATOM 1396 N N . LYS B 1 87 ? 11.886 31.453 25.270 1.00 13.88 238 LYS C N 1
ATOM 1397 C CA . LYS B 1 87 ? 11.968 31.526 26.721 1.00 16.95 238 LYS C CA 1
ATOM 1398 C C . LYS B 1 87 ? 10.618 31.937 27.261 1.00 15.57 238 LYS C C 1
ATOM 1399 O O . LYS B 1 87 ? 9.940 32.792 26.676 1.00 16.21 238 LYS C O 1
ATOM 1405 N N . CYS B 1 88 ? 10.201 31.282 28.336 1.00 16.36 239 CYS C N 1
ATOM 1406 C CA . CYS B 1 88 ? 8.918 31.561 28.969 1.00 16.97 239 CYS C CA 1
ATOM 1407 C C . CYS B 1 88 ? 9.153 31.963 30.417 1.00 18.60 239 CYS C C 1
ATOM 1408 O O . CYS B 1 88 ? 10.054 31.438 31.098 1.00 19.17 239 CYS C O 1
ATOM 1411 N N . GLU B 1 89 ? 8.355 32.915 30.884 1.00 17.77 240 GLU C N 1
ATOM 1412 C CA . GLU B 1 89 ? 8.384 33.360 32.268 1.00 17.93 240 GLU C CA 1
ATOM 1413 C C . GLU B 1 89 ? 7.101 32.903 32.970 1.00 19.34 240 GLU C C 1
ATOM 1414 O O . GLU B 1 89 ? 6.018 33.096 32.410 1.00 19.33 240 GLU C O 1
ATOM 1420 N N . ARG B 1 90 ? 7.220 32.329 34.172 1.00 19.74 241 ARG C N 1
ATOM 1421 C CA . ARG B 1 90 ? 6.123 31.641 34.891 1.00 25.28 241 ARG C CA 1
ATOM 1422 C C . ARG B 1 90 ? 5.410 32.600 35.783 1.00 27.32 241 ARG C C 1
ATOM 1423 O O . ARG B 1 90 ? 6.046 33.220 36.617 1.00 25.22 241 ARG C O 1
ATOM 1431 N N . HIS B 1 91 ? 4.088 32.680 35.660 1.00 32.98 242 HIS C N 1
ATOM 1432 C CA . HIS B 1 91 ? 3.331 33.609 36.506 1.00 35.94 242 HIS C CA 1
ATOM 1433 C C . HIS B 1 91 ? 2.358 32.857 37.415 1.00 37.79 242 HIS C C 1
ATOM 1434 O O . HIS B 1 91 ? 1.455 32.156 36.952 1.00 38.71 242 HIS C O 1
ATOM 1441 N N . THR B 1 92 ? 2.596 32.989 38.720 1.00 37.05 243 THR C N 1
ATOM 1442 C CA . THR B 1 92 ? 1.911 32.197 39.731 1.00 42.89 243 THR C CA 1
ATOM 1443 C C . THR B 1 92 ? 1.152 33.105 40.698 1.00 44.75 243 THR C C 1
ATOM 1444 O O . THR B 1 92 ? -0.075 33.026 40.798 1.00 46.60 243 THR C O 1
ATOM 1448 N N . ASN C 2 1 ? 10.053 33.914 49.761 1.00 41.86 508 ASN B N 1
ATOM 1449 C CA . ASN C 2 1 ? 9.134 33.895 48.594 1.00 41.17 508 ASN B CA 1
ATOM 1450 C C . ASN C 2 1 ? 9.579 32.897 47.523 1.00 38.34 508 ASN B C 1
ATOM 1451 O O . ASN C 2 1 ? 10.783 32.711 47.318 1.00 36.24 508 ASN B O 1
ATOM 1453 N N . GLU C 2 2 ? 8.617 32.242 46.865 1.00 36.09 509 GLU B N 1
ATOM 1454 C CA . GLU C 2 2 ? 8.916 31.417 45.684 1.00 35.77 509 GLU B CA 1
ATOM 1455 C C . GLU C 2 2 ? 9.487 32.293 44.561 1.00 35.20 509 GLU B C 1
ATOM 1456 O O . GLU C 2 2 ? 9.082 33.445 44.375 1.00 35.49 509 GLU B O 1
ATOM 1462 N N . LYS C 2 3 ? 10.446 31.760 43.824 1.00 29.44 510 LYS B N 1
ATOM 1463 C CA . LYS C 2 3 ? 11.036 32.491 42.723 1.00 30.08 510 LYS B CA 1
ATOM 1464 C C . LYS C 2 3 ? 11.138 31.565 41.529 1.00 27.01 510 LYS B C 1
ATOM 1465 O O . LYS C 2 3 ? 11.687 30.496 41.657 1.00 20.48 510 LYS B O 1
ATOM 1471 N N . ASN C 2 4 ? 10.586 31.968 40.387 1.00 26.25 511 ASN B N 1
ATOM 1472 C CA . ASN C 2 4 ? 10.689 31.142 39.183 1.00 26.09 511 ASN B CA 1
ATOM 1473 C C . ASN C 2 4 ? 11.668 31.703 38.173 1.00 26.10 511 ASN B C 1
ATOM 1474 O O . ASN C 2 4 ? 11.553 32.857 37.749 1.00 27.93 511 ASN B O 1
ATOM 1479 N N . GLY C 2 5 ? 12.643 30.892 37.789 1.00 22.79 512 GLY B N 1
ATOM 1480 C CA . GLY C 2 5 ? 13.524 31.269 36.696 1.00 20.36 512 GLY B CA 1
ATOM 1481 C C . GLY C 2 5 ? 12.830 31.092 35.343 1.00 19.51 512 GLY B C 1
ATOM 1482 O O . GLY C 2 5 ? 11.716 30.551 35.254 1.00 18.35 512 GLY B O 1
ATOM 1483 N N . PRO C 2 6 ? 13.486 31.558 34.275 1.00 23.33 513 PRO B N 1
ATOM 1484 C CA . PRO C 2 6 ? 12.968 31.482 32.917 1.00 23.05 513 PRO B CA 1
ATOM 1485 C C . PRO C 2 6 ? 12.927 30.024 32.477 1.00 22.10 513 PRO B C 1
ATOM 1486 O O . PRO C 2 6 ? 13.823 29.273 32.829 1.00 23.35 513 PRO B O 1
ATOM 1490 N N . ILE C 2 7 ? 11.884 29.624 31.758 1.00 16.73 514 ILE B N 1
ATOM 1491 C CA . ILE C 2 7 ? 11.851 28.304 31.140 1.00 16.45 514 ILE B CA 1
ATOM 1492 C C . ILE C 2 7 ? 12.429 28.442 29.744 1.00 16.50 514 ILE B C 1
ATOM 1493 O O . ILE C 2 7 ? 11.929 29.225 28.937 1.00 18.18 514 ILE B O 1
ATOM 1498 N N . ILE C 2 8 ? 13.496 27.696 29.450 1.00 14.31 515 ILE B N 1
ATOM 1499 C CA . ILE C 2 8 ? 14.037 27.735 28.098 1.00 13.85 515 ILE B CA 1
ATOM 1500 C C . ILE C 2 8 ? 13.613 26.469 27.377 1.00 11.38 515 ILE B C 1
ATOM 1501 O O . ILE C 2 8 ? 13.816 25.366 27.894 1.00 14.08 515 ILE B O 1
ATOM 1506 N N . GLN C 2 9 ? 13.045 26.628 26.188 1.00 10.09 516 GLN B N 1
ATOM 1507 C CA . GLN C 2 9 ? 12.560 25.491 25.394 1.00 11.95 516 GLN B CA 1
ATOM 1508 C C . GLN C 2 9 ? 13.151 25.582 24.000 1.00 14.88 516 GLN B C 1
ATOM 1509 O O . GLN C 2 9 ? 13.441 26.685 23.502 1.00 13.54 516 GLN B O 1
ATOM 1515 N N . ASN C 2 10 ? 13.369 24.432 23.386 1.00 11.19 517 ASN B N 1
ATOM 1516 C CA . ASN C 2 10 ? 13.897 24.384 22.031 1.00 14.10 517 ASN B CA 1
ATOM 1517 C C . ASN C 2 10 ? 13.219 23.327 21.210 1.00 15.18 517 ASN B C 1
ATOM 1518 O O . ASN C 2 10 ? 12.742 22.315 21.734 1.00 11.31 517 ASN B O 1
ATOM 1523 N N . ASN C 2 11 ? 13.190 23.576 19.907 1.00 13.56 518 ASN B N 1
ATOM 1524 C CA . ASN C 2 11 ? 12.640 22.612 18.940 1.00 14.08 518 ASN B CA 1
ATOM 1525 C C . ASN C 2 11 ? 13.341 22.810 17.625 1.00 15.28 518 ASN B C 1
ATOM 1526 O O . ASN C 2 11 ? 12.820 23.470 16.705 1.00 17.94 518 ASN B O 1
ATOM 1531 N N . LYS C 2 12 ? 14.541 22.251 17.539 1.00 15.20 519 LYS B N 1
ATOM 1532 C CA . LYS C 2 12 ? 15.415 22.521 16.401 1.00 16.80 519 LYS B CA 1
ATOM 1533 C C . LYS C 2 12 ? 15.568 21.270 15.540 1.00 18.43 519 LYS B C 1
ATOM 1534 O O . LYS C 2 12 ? 15.886 20.171 16.041 1.00 16.83 519 LYS B O 1
ATOM 1540 N N . PHE C 2 13 ? 15.340 21.437 14.246 1.00 19.80 520 PHE B N 1
ATOM 1541 C CA . PHE C 2 13 ? 15.469 20.320 13.324 1.00 17.97 520 PHE B CA 1
ATOM 1542 C C . PHE C 2 13 ? 15.787 20.840 11.931 1.00 21.47 520 PHE B C 1
ATOM 1543 O O . PHE C 2 13 ? 15.519 22.001 11.631 1.00 15.06 520 PHE B O 1
ATOM 1551 N N . GLU C 2 14 ? 16.391 19.983 11.117 1.00 21.18 521 GLU B N 1
ATOM 1552 C CA . GLU C 2 14 ? 16.769 20.327 9.758 1.00 24.18 521 GLU B CA 1
ATOM 1553 C C . GLU C 2 14 ? 16.542 19.114 8.884 1.00 22.73 521 GLU B C 1
ATOM 1554 O O . GLU C 2 14 ? 16.537 17.987 9.362 1.00 20.81 521 GLU B O 1
ATOM 1560 N N . TYR C 2 15 ? 16.348 19.344 7.591 1.00 23.20 522 TYR B N 1
ATOM 1561 C CA . TYR C 2 15 ? 16.243 18.242 6.665 1.00 19.88 522 TYR B CA 1
ATOM 1562 C C . TYR C 2 15 ? 16.619 18.694 5.282 1.00 21.66 522 TYR B C 1
ATOM 1563 O O . TYR C 2 15 ? 16.702 19.897 5.006 1.00 21.05 522 TYR B O 1
ATOM 1572 N N . LYS C 2 16 ? 16.848 17.713 4.420 1.00 23.79 523 LYS B N 1
ATOM 1573 C CA . LYS C 2 16 ? 17.067 17.984 3.000 1.00 26.26 523 LYS B CA 1
ATOM 1574 C C . LYS C 2 16 ? 16.045 17.233 2.167 1.00 25.81 523 LYS B C 1
ATOM 1575 O O . LYS C 2 16 ? 15.497 16.197 2.587 1.00 25.58 523 LYS B O 1
ATOM 1581 N N . GLU C 2 17 ? 15.795 17.759 0.972 1.00 26.42 524 GLU B N 1
ATOM 1582 C CA . GLU C 2 17 ? 14.772 17.260 0.089 1.00 24.34 524 GLU B CA 1
ATOM 1583 C C . GLU C 2 17 ? 15.142 17.608 -1.331 1.00 23.97 524 GLU B C 1
ATOM 1584 O O . GLU C 2 17 ? 15.582 18.710 -1.611 1.00 25.46 524 GLU B O 1
ATOM 1590 N N . ASP C 2 18 ? 15.007 16.651 -2.238 1.00 26.76 525 ASP B N 1
ATOM 1591 C CA . ASP C 2 18 ? 15.213 16.956 -3.659 1.00 28.74 525 ASP B CA 1
ATOM 1592 C C . ASP C 2 18 ? 13.892 17.365 -4.287 1.00 27.67 525 ASP B C 1
ATOM 1593 O O . ASP C 2 18 ? 12.828 16.844 -3.931 1.00 30.44 525 ASP B O 1
ATOM 1598 N N . THR C 2 19 ? 13.937 18.317 -5.204 1.00 26.77 526 THR B N 1
ATOM 1599 C CA . THR C 2 19 ? 12.681 18.831 -5.752 1.00 27.03 526 THR B CA 1
ATOM 1600 C C . THR C 2 19 ? 12.600 18.578 -7.260 1.00 30.81 526 THR B C 1
ATOM 1601 O O . THR C 2 19 ? 11.620 18.951 -7.893 1.00 33.00 526 THR B O 1
ATOM 1605 N N . ILE C 2 20 ? 13.634 17.963 -7.826 1.00 31.68 527 ILE B N 1
ATOM 1606 C CA . ILE C 2 20 ? 13.542 17.512 -9.226 1.00 37.79 527 ILE B CA 1
ATOM 1607 C C . ILE C 2 20 ? 13.927 16.024 -9.295 1.00 37.24 527 ILE B C 1
ATOM 1608 O O . ILE C 2 20 ? 14.963 15.610 -8.772 1.00 36.16 527 ILE B O 1
ATOM 1613 N N . LYS C 2 21 ? 13.056 15.228 -9.913 1.00 42.11 528 LYS B N 1
ATOM 1614 C CA . LYS C 2 21 ? 13.239 13.767 -9.991 1.00 45.04 528 LYS B CA 1
ATOM 1615 C C . LYS C 2 21 ? 14.423 13.358 -10.871 1.00 43.31 528 LYS B C 1
ATOM 1616 O O . LYS C 2 21 ? 14.687 13.992 -11.888 1.00 43.42 528 LYS B O 1
ATOM 1622 N N . LYS D 2 3 ? 18.364 13.302 4.027 1.00 43.05 510 LYS D N 1
ATOM 1623 C CA . LYS D 2 3 ? 17.021 13.014 4.620 1.00 42.44 510 LYS D CA 1
ATOM 1624 C C . LYS D 2 3 ? 16.735 13.930 5.833 1.00 40.91 510 LYS D C 1
ATOM 1625 O O . LYS D 2 3 ? 16.803 15.161 5.718 1.00 33.16 510 LYS D O 1
ATOM 1629 N N . ASN D 2 4 ? 16.429 13.324 6.981 1.00 38.01 511 ASN D N 1
ATOM 1630 C CA . ASN D 2 4 ? 16.154 14.071 8.203 1.00 38.22 511 ASN D CA 1
ATOM 1631 C C . ASN D 2 4 ? 17.348 14.206 9.119 1.00 38.03 511 ASN D C 1
ATOM 1632 O O . ASN D 2 4 ? 17.985 13.204 9.453 1.00 37.47 511 ASN D O 1
ATOM 1637 N N . GLY D 2 5 ? 17.641 15.436 9.533 1.00 31.43 512 GLY D N 1
ATOM 1638 C CA . GLY D 2 5 ? 18.610 15.677 10.598 1.00 31.51 512 GLY D CA 1
ATOM 1639 C C . GLY D 2 5 ? 18.024 15.340 11.961 1.00 26.70 512 GLY D C 1
ATOM 1640 O O . GLY D 2 5 ? 16.827 15.015 12.076 1.00 23.39 512 GLY D O 1
ATOM 1641 N N . PRO D 2 6 ? 18.867 15.386 13.004 1.00 26.60 513 PRO D N 1
ATOM 1642 C CA . PRO D 2 6 ? 18.378 15.146 14.360 1.00 28.68 513 PRO D CA 1
ATOM 1643 C C . PRO D 2 6 ? 17.402 16.255 14.799 1.00 24.90 513 PRO D C 1
ATOM 1644 O O . PRO D 2 6 ? 17.530 17.401 14.373 1.00 24.81 513 PRO D O 1
ATOM 1648 N N . ILE D 2 7 ? 16.407 15.898 15.599 1.00 20.24 514 ILE D N 1
ATOM 1649 C CA . ILE D 2 7 ? 15.578 16.880 16.279 1.00 17.40 514 ILE D CA 1
ATOM 1650 C C . ILE D 2 7 ? 16.179 17.127 17.654 1.00 18.18 514 ILE D C 1
ATOM 1651 O O . ILE D 2 7 ? 16.342 16.186 18.428 1.00 22.73 514 ILE D O 1
ATOM 1656 N N . ILE D 2 8 ? 16.541 18.374 17.962 1.00 13.88 515 ILE D N 1
ATOM 1657 C CA . ILE D 2 8 ? 16.974 18.713 19.305 1.00 13.95 515 ILE D CA 1
ATOM 1658 C C . ILE D 2 8 ? 15.852 19.409 20.062 1.00 12.48 515 ILE D C 1
ATOM 1659 O O . ILE D 2 8 ? 15.287 20.398 19.582 1.00 12.01 515 ILE D O 1
ATOM 1664 N N . GLN D 2 9 ? 15.519 18.894 21.240 1.00 11.97 516 GLN D N 1
ATOM 1665 C CA . GLN D 2 9 ? 14.513 19.559 22.096 1.00 10.91 516 GLN D CA 1
ATOM 1666 C C . GLN D 2 9 ? 15.087 19.812 23.502 1.00 14.44 516 GLN D C 1
ATOM 1667 O O . GLN D 2 9 ? 16.015 19.119 23.930 1.00 13.36 516 GLN D O 1
ATOM 1673 N N . ASN D 2 10 ? 14.583 20.837 24.184 1.00 13.63 517 ASN D N 1
ATOM 1674 C CA . ASN D 2 10 ? 15.009 21.163 25.540 1.00 12.88 517 ASN D CA 1
ATOM 1675 C C . ASN D 2 10 ? 13.855 21.587 26.375 1.00 12.30 517 ASN D C 1
ATOM 1676 O O . ASN D 2 10 ? 12.879 22.146 25.857 1.00 11.30 517 ASN D O 1
ATOM 1681 N N . ASN D 2 11 ? 13.982 21.377 27.680 1.00 11.15 518 ASN D N 1
ATOM 1682 C CA . ASN D 2 11 ? 13.019 21.945 28.635 1.00 12.54 518 ASN D CA 1
ATOM 1683 C C . ASN D 2 11 ? 13.748 22.281 29.916 1.00 12.61 518 ASN D C 1
ATOM 1684 O O . ASN D 2 11 ? 13.832 21.462 30.827 1.00 14.15 518 ASN D O 1
ATOM 1689 N N . LYS D 2 12 ? 14.359 23.469 29.962 1.00 12.32 519 LYS D N 1
ATOM 1690 C CA . LYS D 2 12 ? 15.278 23.805 31.032 1.00 13.32 519 LYS D CA 1
ATOM 1691 C C . LYS D 2 12 ? 14.723 24.896 31.895 1.00 14.51 519 LYS D C 1
ATOM 1692 O O . LYS D 2 12 ? 14.407 25.986 31.389 1.00 15.41 519 LYS D O 1
ATOM 1698 N N . PHE D 2 13 ? 14.653 24.645 33.197 1.00 12.37 520 PHE D N 1
ATOM 1699 C CA . PHE D 2 13 ? 14.106 25.634 34.091 1.00 12.76 520 PHE D CA 1
ATOM 1700 C C . PHE D 2 13 ? 14.629 25.406 35.503 1.00 16.11 520 PHE D C 1
ATOM 1701 O O . PHE D 2 13 ? 15.165 24.326 35.824 1.00 12.28 520 PHE D O 1
ATOM 1709 N N . GLU D 2 14 ? 14.480 26.435 36.329 1.00 17.42 521 GLU D N 1
ATOM 1710 C CA . GLU D 2 14 ? 14.955 26.400 37.704 1.00 15.14 521 GLU D CA 1
ATOM 1711 C C . GLU D 2 14 ? 13.959 27.235 38.523 1.00 16.15 521 GLU D C 1
ATOM 1712 O O . GLU D 2 14 ? 13.229 28.095 37.989 1.00 14.90 521 GLU D O 1
ATOM 1718 N N . TYR D 2 15 ? 13.870 26.945 39.800 1.00 14.07 522 TYR D N 1
ATOM 1719 C CA . TYR D 2 15 ? 13.018 27.734 40.693 1.00 15.81 522 TYR D CA 1
ATOM 1720 C C . TYR D 2 15 ? 13.567 27.616 42.085 1.00 14.89 522 TYR D C 1
ATOM 1721 O O . TYR D 2 15 ? 14.350 26.701 42.382 1.00 12.75 522 TYR D O 1
ATOM 1730 N N . LYS D 2 16 ? 13.206 28.573 42.929 1.00 12.19 523 LYS D N 1
ATOM 1731 C CA . LYS D 2 16 ? 13.457 28.464 44.362 1.00 12.26 523 LYS D CA 1
ATOM 1732 C C . LYS D 2 16 ? 12.181 28.487 45.178 1.00 15.67 523 LYS D C 1
ATOM 1733 O O . LYS D 2 16 ? 11.166 29.069 44.761 1.00 14.98 523 LYS D O 1
ATOM 1739 N N . GLU D 2 17 ? 12.229 27.840 46.338 1.00 15.87 524 GLU D N 1
ATOM 1740 C CA . GLU D 2 17 ? 11.084 27.863 47.253 1.00 18.37 524 GLU D CA 1
ATOM 1741 C C . GLU D 2 17 ? 11.571 27.716 48.695 1.00 19.64 524 GLU D C 1
ATOM 1742 O O . GLU D 2 17 ? 12.614 27.119 48.965 1.00 15.45 524 GLU D O 1
ATOM 1748 N N . ASP D 2 18 ? 10.833 28.328 49.614 1.00 13.79 525 ASP D N 1
ATOM 1749 C CA . ASP D 2 18 ? 11.118 28.187 51.020 1.00 14.39 525 ASP D CA 1
ATOM 1750 C C . ASP D 2 18 ? 10.364 26.992 51.556 1.00 16.12 525 ASP D C 1
ATOM 1751 O O . ASP D 2 18 ? 9.237 26.711 51.106 1.00 17.97 525 ASP D O 1
ATOM 1756 N N . THR D 2 19 ? 10.949 26.313 52.533 1.00 15.87 526 THR D N 1
ATOM 1757 C CA . THR D 2 19 ? 10.338 25.096 53.084 1.00 17.96 526 THR D CA 1
ATOM 1758 C C . THR D 2 19 ? 10.129 25.160 54.612 1.00 19.39 526 THR D C 1
ATOM 1759 O O . THR D 2 19 ? 9.700 24.174 55.213 1.00 23.01 526 THR D O 1
ATOM 1763 N N . ILE D 2 20 ? 10.424 26.317 55.203 1.00 22.20 527 ILE D N 1
ATOM 1764 C CA . ILE D 2 20 ? 10.130 26.650 56.592 1.00 26.92 527 ILE D CA 1
ATOM 1765 C C . ILE D 2 20 ? 9.353 27.959 56.649 1.00 30.01 527 ILE D C 1
ATOM 1766 O O . ILE D 2 20 ? 9.719 28.927 55.986 1.00 33.22 527 ILE D O 1
ATOM 1771 N N . LYS D 2 21 ? 8.283 27.974 57.443 1.00 36.98 528 LYS D N 1
ATOM 1772 C CA . LYS D 2 21 ? 7.411 29.140 57.566 1.00 38.31 528 LYS D CA 1
ATOM 1773 C C . LYS D 2 21 ? 7.768 29.978 58.790 1.00 41.87 528 LYS D C 1
ATOM 1774 O O . LYS D 2 21 ? 8.128 31.151 58.664 1.00 47.30 528 LYS D O 1
#

B-factor: mean 22.92, std 10.54, range [4.14, 91.98]

Nearest PDB structures (foldseek):
  2rky-assembly2_C  TM=1.005E+00  e=7.550E-17  Homo sapiens
  2rl0-assembly4_F  TM=8.996E-01  e=2.011E-15  Homo sapiens
  2rl0-assembly5_I  TM=9.547E-01  e=1.142E-12  Homo sapiens
  1fbr-assembly1_A  TM=8.442E-01  e=8.006E-12  Homo sapiens
  3ejh-assembly2_B  TM=7.574E-01  e=1.354E-07  Homo sapiens

InterPro domains:
  IPR000083 Fibronectin, type I [PF00039] (52-87)
  IPR000083 Fibronectin, type I [PF00039] (97-135)
  IPR000083 Fibronectin, type I [PF00039] (141-179)
  IPR000083 Fibronectin, type I [PF00039] (186-225)
  IPR000083 Fibronectin, type I [PF00039] (231-270)
  IPR000083 Fibronectin, type I [PF00039] (470-508)
  IPR000083 Fibronectin, type I [PF00039] (524-555)
  IPR000083 Fibronectin, type I [PF00039] (561-599)
  IPR000083 Fibronectin, type I [PF00039] (2297-2336)
  IPR000083 Fibronectin, type I [PF00039] (2342-2379)
  IPR000083 Fibronectin, type I [PF00039] (2386-2421)
  IPR000083 Fibronectin, type I [PS01253] (52-87)
  IPR000083 Fibronectin, type I [PS01253] (97-135)
  IPR000083 Fibronectin, type I [PS01253] (231-270)
  IPR000083 Fibronectin, type I [PS01253] (308-342)
  IPR000083 Fibronectin, type I [PS01253] (561-599)
  IPR000083 Fibronectin, type I [PS01253] (2386-2421)
  IPR000083 Fibronectin, type I [PS51091] (50-90)
  IPR000083 Fibronectin, type I [PS51091] (95-138)
  IPR000083 Fibronectin, type I [PS51091] (139-182)

Solvent-accessible surface area: 11283 Å² total; per-residue (Å²): 127,56,70,0,72,15,142,110,64,71,58,40,27,62,71,54,75,77,25,100,32,83,30,29,72,51,13,42,0,26,0,37,1,58,0,118,66,27,0,36,1,37,0,12,0,124,76,26,0,0,4,54,63,45,155,55,27,25,153,90,46,38,96,23,60,20,117,21,48,184,56,66,98,5,119,2,72,2,37,0,73,43,118,0,10,9,57,0,102,60,121,82,87,0,73,11,145,105,63,69,55,49,29,59,75,58,70,79,30,102,35,82,30,24,72,52,8,41,0,32,0,39,1,54,0,121,62,27,2,57,3,28,0,29,0,102,57,25,0,0,3,57,64,47,159,56,26,23,157,93,45,33,82,19,51,18,124,19,48,128,61,24,78,7,81,1,62,2,32,0,84,9,114,0,20,9,92,0,74,22,111,118,104,95,122,32,10,66,5,36,23,12,11,64,7,46,14,79,74,72,16,77,249,153,54,11,72,6,32,25,12,7,59,4,43,9,66,56,50,14,77,153

Radius of gyration: 20.99 Å; Cα contacts (8 Å, |Δi|>4): 626; chains: 4; bounding box: 27×32×72 Å

GO terms:
  GO:0005515 protein binding (F, IPI)
  GO:0031012 extracellular matrix (C, IDA)
  GO:0043394 proteoglycan binding (F, IDA)
  GO:1901166 neural crest cell migration involved in autonomic nervous system development (P, IDA)
  GO:0001755 neural crest cell migration (P, IDA)
  GO:0048484 enteric nervous system development (P, IDA)
  GO:0005576 extracellular region (C, TAS)
  GO:0005788 endoplasmic reticulum lumen (C, TAS)
  GO:0005886 plasma membrane (C, TAS)
  GO:0031093 platelet alpha granule lumen (C, TAS)
  GO:0042802 identical protein binding (F, IPI)
  GO:0034446 substrate adhesion-dependent cell spreading (P, IDA)
  GO:0043542 endothelial cell migration (P, IDA)
  GO:0005577 fibrinogen complex (C, IDA)
  GO:0051897 positive regulation of phosphatidylinositol 3-kinase/protein kinase B signal transduction (P, IDA)
  GO:0072378 blood coagulation, fibrin clot formation (P, IDA)
  GO:0007229 integrin-mediated signaling pathway (P, IDA)
  GO:0005201 extracellular matrix structural constituent (F, HDA)
  GO:0005576 extracellular region (C, HDA)
  GO:0031012 extracellular matrix (C, HDA)

Sequence (222 aa):
AEKCFDHAAGTSYVVGETWEKPYQGWMMVDCTCLGEGSGRITCTSRNRCNDQDTRTSYRIGDTWSSKKDNRGNLLQCICTGNGRRGEWKCERAEKCFDHAAGTSYVVGETWEKPYQGWMMMVDCTCLGEGSGRITCTSRNRCNDQDTRTSYRIGDTWSKKDNRGNLLQCICTGNGRGEWKCERHTNEKNGPIIQNNKFEYKEDTIKKNGPIIQNNKFEYKEDTIK

Organism: Homo sapiens (NCBI:txid9606)